Protein 6VC2 (pdb70)

Radius of gyration: 18.22 Å; Cα contacts (8 Å, |Δi|>4): 240; chains: 2; bounding box: 44×49×37 Å

Organism: Homo sapiens (NCBI:txid9606)

InterPro domains:
  IPR000536 Nuclear hormone receptor, ligand-binding domain [PF00104] (332-522)
  IPR000536 Nuclear hormone receptor, ligand-binding domain [PS51843] (300-539)
  IPR000536 Nuclear hormone receptor, ligand-binding domain [SM00430] (347-510)
  IPR001628 Zinc finger, nuclear hormone receptor-type [PF00105] (85-152)
  IPR001628 Zinc finger, nuclear hormone receptor-type [PR00047] (86-102)
  IPR001628 Zinc finger, nuclear hormone receptor-type [PR00047] (102-117)
  IPR001628 Zinc finger, nuclear hormone receptor-type [PR00047] (135-143)
  IPR001628 Zinc finger, nuclear hormone receptor-type [PR00047] (143-151)
  IPR001628 Zinc finger, nuclear hormone receptor-type [PS00031] (86-112)
  IPR001628 Zinc finger, nuclear hormone receptor-type [PS51030] (83-158)
  IPR001628 Zinc finger, nuclear hormone receptor-type [SM00399] (83-154)
  IPR001723 Nuclear hormone receptor [PR00398] (147-157)
  IPR001723 Nuclear hormone receptor [PR00398] (348-369)
  IPR001723 Nuclear hormone receptor [PR00398] (369-385)
  IPR001723 Nuclear hormone receptor [PR00398] (441-456)
  IPR001723 Nuclear hormone receptor [PR00398] (498-515)
  IPR013088 Zinc finger, NHR/GATA-type [G3DSA:3.30.50.10] (76-187)
  IPR016355 Nuclear hormone receptor family 5-like [PIRSF002530] (39-540)
  IPR016355 Nuclear hormone receptor family 5-like [PTHR24086] (61-540)
  IPR035500 Nuclear hormone receptor-like domain superfamily [G3DSA:1.10.565.10] (288-541)

Secondary structure (DSSP, 8-state):
---HHHHHHHHT---HHHHHHHHHHHHHHHHHHS-TT-PPPHHHHHHHHHHHHHHHHHHHHHTSTTGGGS-HHHHHHHHHHHHHHHHHHHHHHHHHHH--TTEEE-TTS-EEEHHHHHHHHHHHHHHHHHHHHHHHHHHHHTT--HHHHHHHHHHHHS-TT--S-TTHHHHHHHHHHHHHHHHHHHHHH-TT-TTHHHHHHHHHHHHHHHHHHHHHHHHHHHHTT---HHHHHHH-/-HHHHHHHH---

Structure (mmCIF, N/CA/C/O backbone):
data_6VC2
#
_entry.id   6VC2
#
_cell.length_a   46.608
_cell.length_b   46.608
_cell.length_c   220.890
_cell.angle_alpha   90.000
_cell.angle_beta   90.000
_cell.angle_gamma   90.000
#
_symmetry.space_group_name_H-M   'P 43 21 2'
#
loop_
_entity.id
_entity.type
_entity.pdbx_description
1 polymer 'Nuclear receptor subfamily 5 group A member 2'
2 polymer 'Nuclear receptor coactivator 2'
3 non-polymer (1S,3aS,6aS)-5-hexyl-4-phenyl-3a-(1-phenylethenyl)-1,2,3,3a,6,6a-hexahydropentalen-1-ol
4 water water
#
loop_
_atom_site.group_PDB
_atom_site.id
_atom_site.type_symbol
_atom_site.label_atom_id
_atom_site.label_alt_id
_atom_site.label_comp_id
_atom_site.label_asym_id
_atom_site.label_entity_id
_atom_site.label_seq_id
_atom_site.pdbx_PDB_ins_code
_atom_site.Cartn_x
_atom_site.Cartn_y
_atom_site.Cartn_z
_atom_site.occupancy
_atom_site.B_iso_or_equiv
_atom_site.auth_seq_id
_atom_site.auth_comp_id
_atom_site.auth_asym_id
_atom_site.auth_atom_id
_atom_site.pdbx_PDB_model_num
ATOM 1 N N . SER A 1 4 ? -11.571 -28.964 11.425 1.00 76.15 300 SER A N 1
ATOM 2 C CA . SER A 1 4 ? -10.599 -29.667 12.254 1.00 74.67 300 SER A CA 1
ATOM 3 C C . SER A 1 4 ? -9.197 -29.104 12.042 1.00 67.92 300 SER A C 1
ATOM 4 O O . SER A 1 4 ? -8.955 -28.354 11.095 1.00 70.53 300 SER A O 1
ATOM 7 N N . ILE A 1 5 ? -8.277 -29.469 12.926 1.00 58.76 301 ILE A N 1
ATOM 8 C CA . ILE A 1 5 ? -6.899 -28.997 12.882 1.00 47.61 301 ILE A CA 1
ATOM 9 C C . ILE A 1 5 ? -5.985 -30.214 12.802 1.00 39.74 301 ILE A C 1
ATOM 10 O O . ILE A 1 5 ? -6.077 -31.111 13.644 1.00 38.75 301 ILE A O 1
ATOM 15 N N . PRO A 1 6 ? -5.104 -30.298 11.803 1.00 34.15 302 PRO A N 1
ATOM 16 C CA . PRO A 1 6 ? -4.114 -31.381 11.780 1.00 32.47 302 PRO A CA 1
ATOM 17 C C . PRO A 1 6 ? -3.326 -31.429 13.082 1.00 31.68 302 PRO A C 1
ATOM 18 O O . PRO A 1 6 ? -2.987 -30.393 13.661 1.00 30.63 302 PRO A O 1
ATOM 22 N N A HIS A 1 7 ? -3.038 -32.651 13.542 0.49 31.80 303 HIS A N 1
ATOM 23 N N B HIS A 1 7 ? -3.047 -32.651 13.545 0.51 31.79 303 HIS A N 1
ATOM 24 C CA A HIS A 1 7 ? -2.345 -32.820 14.816 0.49 31.85 303 HIS A CA 1
ATOM 25 C CA B HIS A 1 7 ? -2.340 -32.823 14.811 0.51 33.50 303 HIS A CA 1
ATOM 26 C C A HIS A 1 7 ? -0.979 -32.146 14.811 0.49 30.78 303 HIS A C 1
ATOM 27 C C B HIS A 1 7 ? -0.999 -32.101 14.802 0.51 30.75 303 HIS A C 1
ATOM 28 O O A HIS A 1 7 ? -0.511 -31.690 15.860 0.49 30.61 303 HIS A O 1
ATOM 29 O O B HIS A 1 7 ? -0.569 -31.566 15.830 0.51 30.39 303 HIS A O 1
ATOM 42 N N . LEU A 1 8 ? -0.329 -32.067 13.648 1.00 26.91 304 LEU A N 1
ATOM 43 C CA . LEU A 1 8 ? 0.970 -31.405 13.574 1.00 28.67 304 LEU A CA 1
ATOM 44 C C . LEU A 1 8 ? 0.851 -29.919 13.891 1.00 26.09 304 LEU A C 1
ATOM 45 O O . LEU A 1 8 ? 1.707 -29.355 14.584 1.00 26.02 304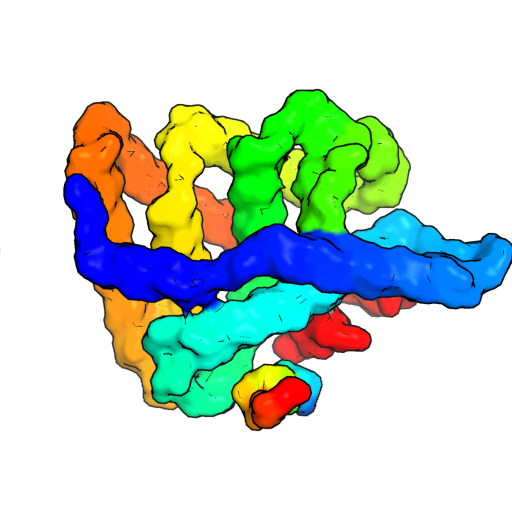 LEU A O 1
ATOM 50 N N . ILE A 1 9 ? -0.204 -29.270 13.396 1.00 25.11 305 ILE A N 1
ATOM 51 C CA . ILE A 1 9 ? -0.395 -27.849 13.674 1.00 25.01 305 ILE A CA 1
ATOM 52 C C . ILE A 1 9 ? -0.675 -27.627 15.157 1.00 26.22 305 ILE A C 1
ATOM 53 O O . ILE A 1 9 ? -0.216 -26.643 15.748 1.00 25.75 305 ILE A O 1
ATOM 58 N N . LEU A 1 10 ? -1.415 -28.545 15.787 1.00 27.48 306 LEU A N 1
ATOM 59 C CA . LEU A 1 10 ? -1.634 -28.451 17.229 1.00 28.19 306 LEU A CA 1
ATOM 60 C C . LEU A 1 10 ? -0.315 -28.509 17.989 1.00 28.91 306 LEU A C 1
ATOM 61 O O . LEU A 1 10 ? -0.128 -27.792 18.980 1.00 29.76 306 LEU A O 1
ATOM 66 N N . GLU A 1 11 ? 0.612 -29.359 17.539 1.00 28.16 307 GLU A N 1
ATOM 67 C CA . GLU A 1 11 ? 1.925 -29.421 18.1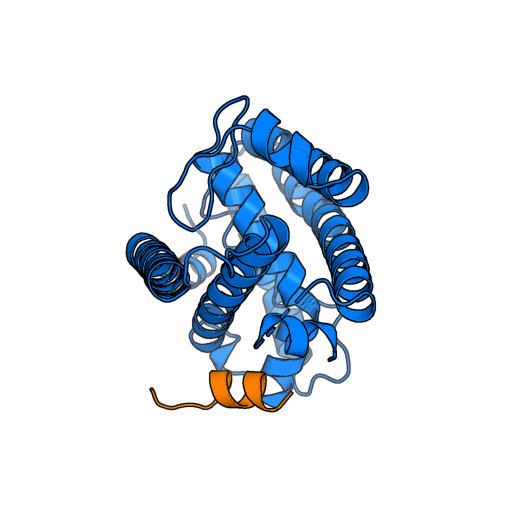74 1.00 31.09 307 GLU A CA 1
ATOM 68 C C . GLU A 1 11 ? 2.689 -28.118 17.984 1.00 28.97 307 GLU A C 1
ATOM 69 O O . GLU A 1 11 ? 3.375 -27.654 18.902 1.00 31.10 307 GLU A O 1
ATOM 75 N N . LEU A 1 12 ? 2.588 -27.514 16.797 1.00 25.85 308 LEU A N 1
ATOM 76 C CA . LEU A 1 12 ? 3.212 -26.213 16.578 1.00 25.33 308 LEU A CA 1
ATOM 77 C C . LEU A 1 12 ? 2.606 -25.149 17.489 1.00 26.69 308 LEU A C 1
ATOM 78 O O . LEU A 1 12 ? 3.325 -24.296 18.022 1.00 27.17 308 LEU A O 1
ATOM 83 N N . LEU A 1 13 ? 1.283 -25.189 17.683 1.00 27.41 309 LEU A N 1
ATOM 84 C CA . LEU A 1 13 ? 0.615 -24.178 18.502 1.00 28.73 309 LEU A CA 1
ATOM 85 C C . LEU A 1 13 ? 1.046 -24.252 19.961 1.00 30.50 309 LEU A C 1
ATOM 86 O O . LEU A 1 13 ? 1.092 -23.222 20.647 1.00 31.47 309 LEU A O 1
ATOM 91 N N . LYS A 1 14 ? 1.341 -25.456 20.458 1.00 32.86 310 LYS A N 1
ATOM 92 C CA . LYS A 1 14 ? 1.894 -25.595 21.804 1.00 39.92 310 LYS A CA 1
ATOM 93 C C . LYS A 1 14 ? 3.156 -24.775 22.001 1.00 38.28 310 LYS A C 1
ATOM 94 O O . LYS A 1 14 ? 3.368 -24.209 23.080 1.00 42.59 310 LYS A O 1
ATOM 100 N N . CYS A 1 15 ? 4.031 -24.756 21.003 1.00 32.77 311 CYS A N 1
ATOM 101 C CA . CYS A 1 15 ? 5.340 -24.141 21.139 1.00 32.77 311 CYS A CA 1
ATOM 102 C C . CYS A 1 15 ? 5.285 -22.622 21.125 1.00 30.92 311 CYS A C 1
ATOM 103 O O . CYS A 1 15 ? 6.327 -21.984 21.297 1.00 31.01 311 CYS A O 1
ATOM 106 N N . GLU A 1 16 ? 4.104 -22.040 20.944 1.00 31.06 312 GLU A N 1
ATOM 107 C CA . GLU A 1 16 ? 3.987 -20.594 20.860 1.00 31.20 312 GLU A CA 1
ATOM 108 C C . GLU A 1 16 ? 4.302 -19.955 22.210 1.00 33.15 312 GLU A C 1
ATOM 109 O O . GLU A 1 16 ? 3.898 -20.474 23.256 1.00 34.66 312 GLU A O 1
ATOM 115 N N . PRO A 1 17 ? 5.018 -18.835 22.222 1.00 33.69 313 PRO A N 1
ATOM 116 C CA . PRO A 1 17 ? 5.352 -18.186 23.491 1.00 37.88 313 PRO A CA 1
ATOM 117 C C . PRO A 1 17 ? 4.134 -17.544 24.133 1.00 40.46 313 PRO A C 1
ATOM 118 O O . PRO A 1 17 ? 3.096 -17.332 23.504 1.00 40.03 313 PRO A O 1
ATOM 122 N N . ASP A 1 18 ? 4.282 -17.246 25.421 1.00 44.12 314 ASP A N 1
ATOM 123 C CA . ASP A 1 18 ? 3.298 -16.475 26.177 1.00 50.30 314 ASP A CA 1
ATOM 124 C C . ASP A 1 18 ? 3.463 -15.020 25.757 1.00 50.15 314 ASP A C 1
ATOM 125 O O . ASP A 1 18 ? 4.324 -14.306 26.274 1.00 49.73 314 ASP A O 1
ATOM 130 N N . GLU A 1 19 ? 2.635 -14.576 24.811 1.00 34.10 315 GLU A N 1
ATOM 131 C CA . GLU A 1 19 ? 2.861 -13.271 24.194 1.00 41.34 315 GLU A CA 1
ATOM 132 C C . GLU A 1 19 ? 2.722 -12.099 25.162 1.00 38.01 315 GLU A C 1
ATOM 133 O O . GLU A 1 19 ? 3.534 -11.163 25.061 1.00 37.41 315 GLU A O 1
ATOM 139 N N . PRO A 1 20 ? 1.753 -12.061 26.089 1.00 35.97 316 PRO A N 1
ATOM 140 C CA . PRO A 1 20 ? 1.760 -10.962 27.070 1.00 32.41 316 PRO A CA 1
ATOM 141 C C . PRO A 1 20 ? 3.056 -10.861 27.859 1.00 33.10 316 PRO A C 1
ATOM 142 O O . PRO A 1 20 ? 3.566 -9.750 28.050 1.00 32.99 316 PRO A O 1
ATOM 146 N N . GLN A 1 21 ? 3.620 -11.986 28.308 1.00 30.44 317 GLN A N 1
ATOM 147 C CA . GLN A 1 21 ? 4.848 -11.905 29.093 1.00 35.06 317 GLN A CA 1
ATOM 148 C C . GLN A 1 21 ? 6.042 -11.531 28.223 1.00 31.82 317 GLN A C 1
ATOM 149 O O . GLN A 1 21 ? 6.937 -10.805 28.670 1.00 31.89 317 GLN A O 1
ATOM 155 N N . VAL A 1 22 ? 6.075 -12.018 26.980 1.00 31.39 318 VAL A N 1
ATOM 156 C CA . VAL A 1 22 ? 7.137 -11.625 26.056 1.00 31.01 318 VAL A CA 1
ATOM 157 C C . VAL A 1 22 ? 7.117 -10.116 25.844 1.00 30.15 318 VAL A C 1
ATOM 158 O O . VAL A 1 22 ? 8.143 -9.436 25.962 1.00 30.98 318 VAL A O 1
ATOM 162 N N . GLN A 1 23 ? 5.938 -9.571 25.544 1.00 28.29 319 GLN A N 1
ATOM 163 C CA . GLN A 1 23 ? 5.819 -8.138 25.300 1.00 26.39 319 GLN A CA 1
ATOM 164 C C . GLN A 1 23 ? 6.065 -7.333 26.571 1.00 24.33 319 GLN A C 1
ATOM 165 O O . GLN A 1 23 ? 6.688 -6.266 26.523 1.00 27.74 319 GLN A O 1
ATOM 171 N N . ALA A 1 24 ? 5.588 -7.826 27.718 1.00 22.97 320 ALA A N 1
ATOM 172 C CA . ALA A 1 24 ? 5.817 -7.124 28.978 1.00 26.20 320 ALA A CA 1
ATOM 173 C C . ALA A 1 24 ? 7.300 -7.055 29.318 1.00 25.88 320 ALA A C 1
ATOM 174 O O . ALA A 1 24 ? 7.784 -6.033 29.822 1.00 28.07 320 ALA A O 1
ATOM 176 N N . LYS A 1 25 ? 8.035 -8.140 29.066 1.00 26.71 321 LYS A N 1
ATOM 177 C CA . LYS A 1 25 ? 9.459 -8.163 29.384 1.00 29.73 321 LYS A CA 1
ATOM 178 C C . LYS A 1 25 ? 10.234 -7.182 28.514 1.00 28.85 321 LYS A C 1
ATOM 179 O O . LYS A 1 25 ? 11.144 -6.496 28.996 1.00 31.09 321 LYS A O 1
ATOM 185 N N . ILE A 1 26 ? 9.883 -7.096 27.230 1.00 25.88 322 ILE A N 1
ATOM 186 C CA . ILE A 1 26 ? 10.569 -6.164 26.341 1.00 26.19 322 ILE A CA 1
ATOM 187 C C . ILE A 1 26 ? 10.227 -4.728 26.716 1.00 27.43 322 ILE A C 1
ATOM 188 O O . ILE A 1 26 ? 11.111 -3.865 26.792 1.00 28.87 322 ILE A O 1
ATOM 193 N N . MET A 1 27 ? 8.944 -4.452 26.964 1.00 27.34 323 MET A N 1
ATOM 194 C CA . MET A 1 27 ? 8.533 -3.127 27.417 1.00 28.27 323 MET A CA 1
ATOM 195 C C . MET A 1 27 ? 9.326 -2.696 28.645 1.00 30.26 323 MET A C 1
ATOM 196 O O . MET A 1 27 ? 9.829 -1.569 28.712 1.00 32.59 323 MET A O 1
ATOM 201 N N . ALA A 1 28 ? 9.461 -3.598 29.622 1.00 29.29 324 ALA A N 1
ATOM 202 C CA . ALA A 1 28 ? 10.162 -3.261 30.858 1.00 32.29 324 ALA A CA 1
ATOM 203 C C . ALA A 1 28 ? 11.647 -3.023 30.611 1.00 33.83 324 ALA A C 1
ATOM 204 O O . ALA A 1 28 ? 12.246 -2.127 31.219 1.00 34.11 324 ALA A O 1
ATOM 206 N N . TYR A 1 29 ? 12.260 -3.818 29.730 1.00 31.56 325 TYR A N 1
ATOM 207 C CA . TYR A 1 29 ? 13.673 -3.627 29.418 1.00 34.71 325 TYR A CA 1
ATOM 208 C C . TYR A 1 29 ? 13.927 -2.237 28.849 1.00 33.61 325 TYR A C 1
ATOM 209 O O . TYR A 1 2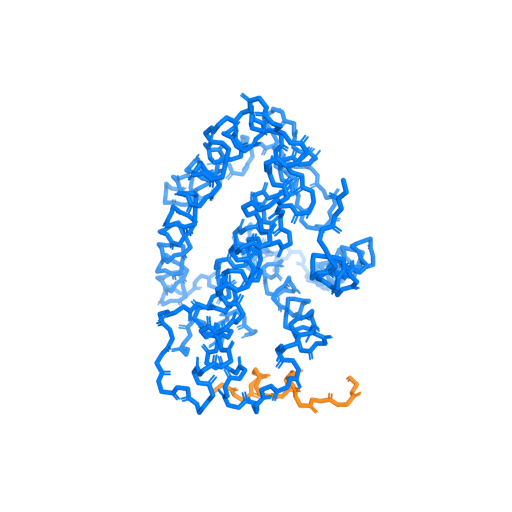9 ? 14.831 -1.524 29.298 1.00 35.46 325 TYR A O 1
ATOM 218 N N . LEU A 1 30 ? 13.140 -1.839 27.846 1.00 32.97 326 LEU A N 1
ATOM 219 C CA . LEU A 1 30 ? 13.352 -0.541 27.215 1.00 34.96 326 LEU A CA 1
ATOM 220 C C . LEU A 1 30 ? 13.122 0.604 28.193 1.00 37.79 326 LEU A C 1
ATOM 221 O O . LEU A 1 30 ? 13.763 1.656 28.077 1.00 38.98 326 LEU A O 1
ATOM 226 N N . GLN A 1 31 ? 12.231 0.414 29.168 1.00 38.55 327 GLN A N 1
ATOM 227 C CA . GLN A 1 31 ? 11.950 1.478 30.127 1.00 42.40 327 GLN A CA 1
ATOM 228 C C . GLN A 1 31 ? 13.138 1.728 31.050 1.00 44.82 327 GLN A C 1
ATOM 229 O O . GLN A 1 31 ? 13.497 2.883 31.304 1.00 44.50 327 GLN A O 1
ATOM 235 N N . GLN A 1 32 ? 13.763 0.662 31.559 1.00 47.09 328 GLN A N 1
ATOM 236 C CA . GLN A 1 32 ? 14.911 0.842 32.441 1.00 52.53 328 GLN A CA 1
ATOM 237 C C . GLN A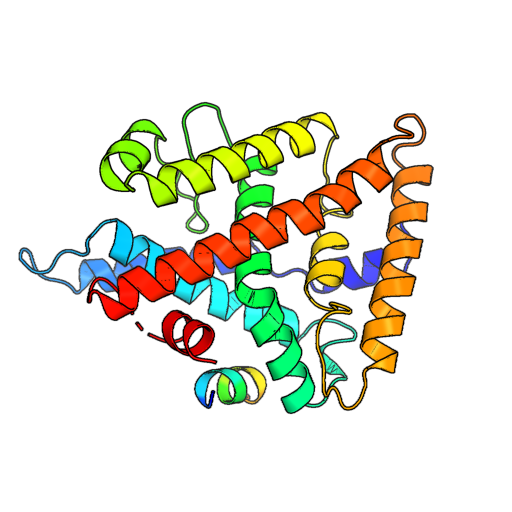 1 32 ? 16.111 1.414 31.695 1.00 50.93 328 GLN A C 1
ATOM 238 O O . GLN A 1 32 ? 16.900 2.166 32.280 1.00 49.72 328 GLN A O 1
ATOM 244 N N . GLU A 1 33 ? 16.262 1.082 30.411 1.00 48.97 329 GLU A N 1
ATOM 245 C CA . GLU A 1 33 ? 17.364 1.641 29.633 1.00 53.30 329 GLU A CA 1
ATOM 246 C C . GLU A 1 33 ? 17.210 3.147 29.460 1.00 53.96 329 GLU A C 1
ATOM 247 O O . GLU A 1 33 ? 18.184 3.896 29.597 1.00 55.54 329 GLU A O 1
ATOM 253 N N . GLN A 1 34 ? 15.996 3.610 29.160 1.00 53.89 330 GLN A N 1
ATOM 254 C CA . GLN A 1 34 ? 15.761 5.046 29.053 1.00 59.14 330 GLN A CA 1
ATOM 255 C C . GLN A 1 34 ? 15.848 5.717 30.419 1.00 58.69 330 GLN A C 1
ATOM 256 O O . GLN A 1 34 ? 16.459 6.783 30.559 1.00 59.69 330 GLN A O 1
ATOM 262 N N . ALA A 1 35 ? 15.249 5.099 31.442 1.00 56.99 331 ALA A N 1
ATOM 263 C CA . ALA A 1 35 ? 15.312 5.648 32.795 1.00 57.11 331 ALA A CA 1
ATOM 264 C C . ALA A 1 35 ? 16.748 5.802 33.280 1.00 59.75 331 ALA A C 1
ATOM 265 O O . ALA A 1 35 ? 17.027 6.654 34.135 1.00 61.59 331 ALA A O 1
ATOM 267 N N . ASN A 1 36 ? 17.667 4.989 32.750 1.00 58.78 332 ASN A N 1
ATOM 268 C CA . ASN A 1 36 ? 19.074 5.108 33.124 1.00 60.89 332 ASN A CA 1
ATOM 269 C C . ASN A 1 36 ? 19.702 6.356 32.513 1.00 64.32 332 ASN A C 1
ATOM 270 O O . ASN A 1 36 ? 20.430 7.095 33.186 1.00 67.40 332 ASN A O 1
ATOM 275 N N . ARG A 1 37 ? 19.429 6.606 31.234 1.00 63.24 333 ARG A N 1
ATOM 276 C CA . ARG A 1 37 ? 20.147 7.632 30.488 1.00 66.51 333 ARG A CA 1
ATOM 277 C C . ARG A 1 37 ? 19.796 9.030 30.984 1.00 70.52 333 ARG A C 1
ATOM 278 O O . ARG A 1 37 ? 18.660 9.300 31.384 1.00 68.69 333 ARG A O 1
ATOM 286 N N . SER A 1 38 ? 20.785 9.920 30.949 1.00 76.19 334 SER A N 1
ATOM 287 C CA . SER A 1 38 ? 20.607 11.284 31.413 1.00 81.57 334 SER A CA 1
ATOM 288 C C . SER A 1 38 ? 20.110 12.172 30.276 1.00 84.25 334 SER A C 1
ATOM 289 O O . SER A 1 38 ? 20.058 11.766 29.113 1.00 82.86 334 SER A O 1
ATOM 292 N N . LYS A 1 39 ? 19.756 13.408 30.636 1.00 88.86 335 LYS A N 1
ATOM 293 C CA . LYS A 1 39 ? 19.165 14.363 29.700 1.00 90.45 335 LYS A CA 1
ATOM 294 C C . LYS A 1 39 ? 19.827 14.353 28.325 1.00 89.00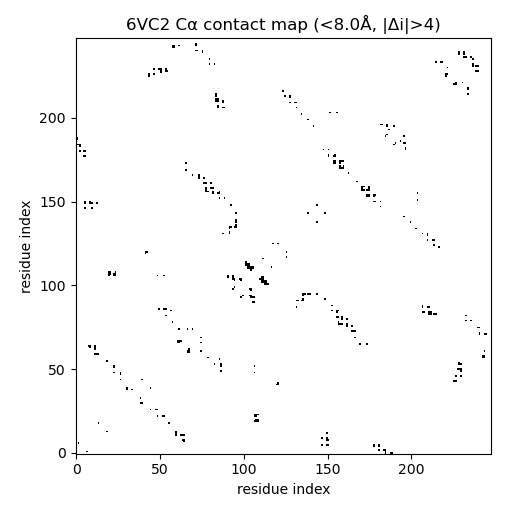 335 LYS A C 1
ATOM 295 O O . LYS A 1 39 ? 19.143 14.341 27.294 1.00 87.53 335 LYS A O 1
ATOM 301 N N . HIS A 1 40 ? 21.159 14.342 28.297 1.00 90.20 336 HIS A N 1
ATOM 302 C CA . HIS A 1 40 ? 21.919 14.598 27.078 1.00 91.46 336 HIS A CA 1
ATOM 303 C C . HIS A 1 40 ? 22.357 13.336 26.341 1.00 92.75 336 HIS A C 1
ATOM 304 O O . HIS A 1 40 ? 23.129 13.435 25.382 1.00 93.65 336 HIS A O 1
ATOM 311 N N . GLU A 1 41 ? 21.902 12.163 26.763 1.00 93.76 337 GLU A N 1
ATOM 312 C CA . GLU A 1 41 ? 22.240 10.900 26.113 1.00 96.90 337 GLU A CA 1
ATOM 313 C C . GLU A 1 41 ? 20.984 10.098 25.791 1.00 98.02 337 GLU A C 1
ATOM 314 O O . GLU A 1 41 ? 20.918 8.892 26.018 1.00 96.22 337 GLU A O 1
ATOM 320 N N . LYS A 1 42 ? 19.969 10.782 25.272 1.00 101.11 338 LYS A N 1
ATOM 321 C CA . LYS A 1 42 ? 18.779 10.132 24.746 1.00 100.28 338 LYS A CA 1
ATOM 322 C C . LYS A 1 42 ? 19.138 9.217 23.575 1.00 93.88 338 LYS A C 1
ATOM 323 O O . LYS A 1 42 ? 20.141 9.408 22.884 1.00 95.27 338 LYS A O 1
ATOM 329 N N . LEU A 1 43 ? 18.299 8.207 23.360 1.00 85.03 339 LEU A N 1
ATOM 330 C CA . LEU A 1 43 ? 18.437 7.317 22.218 1.00 75.26 339 LEU A CA 1
ATOM 331 C C . LEU A 1 43 ? 17.776 7.929 20.991 1.00 66.70 339 LEU A C 1
ATOM 332 O O . LEU A 1 43 ? 16.709 8.542 21.086 1.00 64.84 339 LEU A O 1
ATOM 337 N N . SER A 1 44 ? 18.419 7.768 19.838 1.00 62.62 340 SER A N 1
ATOM 338 C CA . SER A 1 44 ? 17.763 8.099 18.583 1.00 60.62 340 SER A CA 1
ATOM 339 C C . SER A 1 44 ? 16.614 7.129 18.335 1.00 57.13 340 SER A C 1
ATOM 340 O O . SER A 1 44 ? 16.608 6.002 18.837 1.00 54.61 340 SER A O 1
ATOM 343 N N . THR A 1 45 ? 15.624 7.585 17.564 1.00 51.31 341 THR A N 1
ATOM 344 C CA . THR A 1 45 ? 14.479 6.733 17.259 1.00 50.07 341 THR A CA 1
ATOM 345 C C . THR A 1 45 ? 14.925 5.431 16.609 1.00 45.00 341 THR A C 1
ATOM 346 O O . THR A 1 45 ? 14.431 4.352 16.957 1.00 41.01 341 THR A O 1
ATOM 350 N N . PHE A 1 46 ? 15.876 5.511 15.675 1.00 43.66 342 PHE A N 1
ATOM 351 C CA . PHE A 1 46 ? 16.430 4.310 15.066 1.00 40.32 342 PHE A CA 1
ATOM 352 C C . PHE A 1 46 ? 17.136 3.448 16.106 1.00 37.06 342 PHE A C 1
ATOM 353 O O . PHE A 1 46 ? 17.031 2.217 16.079 1.00 35.80 342 PHE A O 1
ATOM 361 N N . GLY A 1 47 ? 17.852 4.081 17.038 1.00 37.40 343 GLY A N 1
ATOM 362 C CA . GLY A 1 47 ? 18.559 3.324 18.058 1.00 34.99 343 GLY A CA 1
ATOM 363 C C . GLY A 1 47 ? 17.632 2.525 18.956 1.00 36.55 343 GLY A C 1
ATOM 364 O O . GLY A 1 47 ? 17.915 1.371 19.283 1.00 33.89 343 GLY A O 1
ATOM 365 N N . LEU A 1 48 ? 16.513 3.128 19.368 1.00 41.86 344 LEU A N 1
ATOM 366 C CA . LEU A 1 48 ? 15.578 2.406 20.227 1.00 45.71 344 LEU A CA 1
ATOM 367 C C . LEU A 1 48 ? 14.861 1.292 19.472 1.00 39.87 344 LEU A C 1
ATOM 368 O O . LEU A 1 48 ? 14.518 0.266 20.068 1.00 36.07 344 LEU A O 1
ATOM 373 N N . MET A 1 49 ? 14.625 1.467 18.169 1.00 38.12 345 MET A N 1
ATOM 374 C CA . MET A 1 49 ? 14.051 0.380 17.381 1.00 34.79 345 MET A CA 1
ATOM 375 C C . MET A 1 49 ? 15.028 -0.787 17.258 1.00 28.85 345 MET A C 1
ATOM 376 O O . MET A 1 49 ? 14.609 -1.951 17.252 1.00 26.84 345 MET A O 1
ATOM 381 N N . CYS A 1 50 ? 16.333 -0.497 17.156 1.00 28.65 346 CYS A N 1
ATOM 382 C CA . CYS A 1 50 ? 17.332 -1.566 17.154 1.00 28.11 346 CYS A CA 1
ATOM 383 C C . CYS A 1 50 ? 17.336 -2.328 18.470 1.00 27.03 346 CYS A C 1
ATOM 384 O O . CYS A 1 50 ? 17.436 -3.559 18.479 1.00 26.28 346 CYS A O 1
ATOM 387 N N . LYS A 1 51 ? 17.266 -1.612 19.591 1.00 27.97 347 LYS A N 1
ATOM 388 C CA . LYS A 1 51 ? 17.212 -2.285 20.885 1.00 27.43 347 LYS A CA 1
ATOM 389 C C . LYS A 1 51 ? 15.929 -3.089 21.022 1.00 26.04 347 LYS A C 1
ATOM 390 O O . LYS A 1 51 ? 15.930 -4.191 21.585 1.00 25.64 347 LYS A O 1
ATOM 396 N N . MET A 1 52 ? 14.823 -2.557 20.501 1.00 26.94 348 MET A N 1
ATOM 397 C CA . MET A 1 52 ? 13.566 -3.296 20.500 1.00 26.74 348 MET A CA 1
ATOM 398 C C . MET A 1 52 ? 13.682 -4.567 19.667 1.00 25.13 348 MET A C 1
ATOM 399 O O . MET A 1 52 ? 13.237 -5.642 20.085 1.00 23.78 348 MET A O 1
ATOM 404 N N . ALA A 1 53 ? 14.285 -4.461 18.480 1.00 24.46 349 ALA A N 1
ATOM 405 C CA . ALA A 1 53 ? 14.508 -5.644 17.654 1.00 23.14 349 ALA A CA 1
ATOM 406 C C . ALA A 1 53 ? 15.473 -6.610 18.330 1.00 23.77 349 ALA A C 1
ATOM 407 O O . ALA A 1 53 ? 15.288 -7.831 18.267 1.00 23.72 349 ALA A O 1
ATOM 409 N N . ASP A 1 54 ? 16.510 -6.077 18.983 1.00 23.01 350 ASP A N 1
ATOM 410 C CA . ASP A 1 54 ? 17.463 -6.913 19.707 1.00 23.58 350 ASP A CA 1
ATOM 411 C C . ASP A 1 54 ? 16.760 -7.762 20.763 1.00 23.77 350 ASP A C 1
ATOM 412 O O . ASP A 1 54 ? 16.977 -8.977 20.845 1.00 21.69 350 ASP A O 1
ATOM 417 N N . GLN A 1 55 ? 15.901 -7.138 21.575 1.00 22.95 351 GLN A N 1
ATOM 418 C CA . GLN A 1 55 ? 15.201 -7.885 22.615 1.00 24.42 351 GLN A CA 1
ATOM 419 C C . GLN A 1 55 ? 14.188 -8.861 22.032 1.00 23.34 351 GLN A C 1
ATOM 420 O O . GLN A 1 55 ? 13.979 -9.942 22.596 1.00 23.02 351 GLN A O 1
ATOM 426 N N . THR A 1 56 ? 13.546 -8.507 20.913 1.00 22.23 352 THR A N 1
ATOM 427 C CA . THR A 1 56 ? 12.660 -9.460 20.255 1.00 22.66 352 THR A CA 1
ATOM 428 C C . THR A 1 56 ? 13.437 -10.686 19.793 1.00 22.48 352 THR A C 1
ATOM 429 O O . THR A 1 56 ? 12.941 -11.815 19.884 1.00 22.87 352 THR A O 1
ATOM 433 N N . LEU A 1 57 ? 14.672 -10.484 19.321 1.00 22.23 353 LEU A N 1
ATOM 434 C CA . LEU A 1 57 ? 15.494 -11.604 18.874 1.00 22.88 353 LEU A CA 1
ATOM 435 C C . LEU A 1 57 ? 15.794 -12.568 20.014 1.00 21.53 353 LEU A C 1
ATOM 436 O O . LEU A 1 57 ? 15.827 -13.787 19.810 1.00 22.62 353 LEU A O 1
ATOM 441 N N . PHE A 1 58 ? 16.038 -12.043 21.219 1.00 22.21 354 PHE A N 1
ATOM 442 C CA . PHE A 1 58 ? 16.244 -12.924 22.364 1.00 23.14 354 PHE A CA 1
ATOM 443 C C . PHE A 1 58 ? 15.043 -13.837 22.568 1.00 23.39 354 PHE A C 1
ATOM 444 O O . PHE A 1 58 ? 15.198 -15.036 22.832 1.00 24.22 354 PHE A O 1
ATOM 452 N N . SER A 1 59 ? 13.834 -13.286 22.446 1.00 23.22 355 SER A N 1
ATOM 453 C CA . SER A 1 59 ? 12.639 -14.097 22.648 1.00 23.65 355 SER A CA 1
ATOM 454 C C . SER A 1 59 ? 12.437 -15.078 21.503 1.00 21.34 355 SER A C 1
ATOM 455 O O . SER A 1 59 ? 11.920 -16.181 21.721 1.00 21.87 355 SER A O 1
ATOM 458 N N . ILE A 1 60 ? 12.852 -14.704 20.289 1.00 21.10 356 ILE A N 1
ATOM 459 C CA . ILE A 1 60 ? 12.752 -15.609 19.149 1.00 21.69 356 ILE A CA 1
ATOM 460 C C . ILE A 1 60 ? 13.682 -16.804 19.331 1.00 24.21 356 ILE A C 1
ATOM 461 O O . ILE A 1 60 ? 13.310 -17.947 19.036 1.00 22.10 356 ILE A O 1
ATOM 466 N N . VAL A 1 61 ? 14.902 -16.564 19.819 1.00 21.89 357 VAL A N 1
ATOM 467 C CA . VAL A 1 61 ? 15.836 -17.665 20.045 1.00 21.43 357 VAL A CA 1
ATOM 468 C C . VAL A 1 61 ? 15.297 -18.613 21.109 1.00 23.41 357 VAL A C 1
ATOM 469 O O . VAL A 1 61 ? 15.383 -19.839 20.969 1.00 25.11 357 VAL A O 1
ATOM 473 N N . GLU A 1 62 ? 14.725 -18.068 22.188 1.00 22.13 358 GLU A N 1
ATOM 474 C CA . GLU A 1 62 ? 14.179 -18.940 23.224 1.00 26.07 358 GLU A CA 1
ATOM 475 C C . GLU A 1 62 ? 12.976 -19.722 22.708 1.00 25.87 358 GLU A C 1
ATOM 476 O O . GLU A 1 62 ? 12.783 -20.886 23.078 1.00 27.34 358 GLU A O 1
ATOM 482 N N . TRP A 1 63 ? 12.162 -19.105 21.849 1.00 23.07 359 TRP A N 1
ATOM 483 C CA . TRP A 1 63 ? 11.045 -19.827 21.247 1.00 22.45 359 TRP A CA 1
ATOM 484 C C . TRP A 1 63 ? 11.544 -21.008 20.425 1.00 23.54 359 TRP A C 1
ATOM 485 O O . TRP A 1 63 ? 11.075 -22.140 20.590 1.00 25.64 359 TRP A O 1
ATOM 496 N N . ALA A 1 64 ? 12.506 -20.759 19.534 1.00 21.65 360 ALA A N 1
ATOM 497 C CA . ALA A 1 64 ? 13.020 -21.818 18.671 1.00 21.59 360 ALA A CA 1
ATOM 498 C C . ALA A 1 64 ? 13.627 -22.949 19.491 1.00 22.67 360 ALA A C 1
ATOM 499 O O . ALA A 1 64 ? 13.337 -24.128 19.258 1.00 23.36 360 ALA A O 1
ATOM 501 N N . ARG A 1 65 ? 14.457 -22.602 20.477 1.00 24.75 361 ARG A N 1
ATOM 502 C CA . ARG A 1 65 ? 15.215 -23.611 21.210 1.00 25.91 361 ARG A CA 1
ATOM 503 C C . ARG A 1 65 ? 14.305 -24.620 21.904 1.00 26.40 361 ARG A C 1
ATOM 504 O O . ARG A 1 65 ? 14.686 -25.785 22.074 1.00 28.89 361 ARG A O 1
ATOM 512 N N . SER A 1 66 ? 13.100 -24.209 22.288 1.00 26.40 362 SER A N 1
ATOM 513 C CA . SER A 1 66 ? 12.158 -25.099 22.950 1.00 27.86 362 SER A CA 1
ATOM 514 C C . SER A 1 66 ? 11.111 -25.676 22.006 1.00 27.65 362 SER A C 1
ATOM 515 O O . SER A 1 66 ? 10.224 -26.403 22.462 1.00 32.23 362 SER A O 1
ATOM 518 N N . SER A 1 67 ? 11.193 -25.382 20.712 1.00 23.19 363 SER A N 1
ATOM 519 C CA . SER A 1 67 ? 10.163 -25.804 19.777 1.00 25.65 363 SER A CA 1
ATOM 520 C C . SER A 1 67 ? 10.384 -27.240 19.317 1.00 25.58 363 SER A C 1
ATOM 521 O O . SER A 1 67 ? 11.517 -27.722 19.224 1.00 25.91 363 SER A O 1
ATOM 524 N N . ILE A 1 68 ? 9.275 -27.919 19.019 1.00 25.75 364 ILE A N 1
ATOM 525 C CA . ILE A 1 68 ? 9.299 -29.255 18.430 1.00 27.14 364 ILE A CA 1
ATOM 526 C C . ILE A 1 68 ? 10.191 -29.247 17.193 1.00 25.88 364 ILE A C 1
ATOM 527 O O . ILE A 1 68 ? 10.285 -28.231 16.493 1.00 24.35 364 ILE A O 1
ATOM 532 N N . PHE A 1 69 ? 10.880 -30.369 16.951 1.00 26.96 365 PHE A N 1
ATOM 533 C CA . PHE A 1 69 ? 11.792 -30.571 15.824 1.00 28.12 365 PHE A CA 1
ATOM 534 C C . PHE A 1 69 ? 13.090 -29.790 15.990 1.00 26.03 365 PHE A C 1
ATOM 535 O O . PHE A 1 69 ? 14.177 -30.373 15.931 1.00 27.53 365 PHE A O 1
ATOM 543 N N . PHE A 1 70 ? 12.989 -28.473 16.189 1.00 23.76 366 PHE A N 1
ATOM 544 C CA . PHE A 1 70 ? 14.188 -27.657 16.364 1.00 25.07 366 PHE A CA 1
ATOM 545 C C . PHE A 1 70 ? 15.026 -28.151 17.537 1.00 26.21 366 PHE A C 1
ATOM 546 O O . PHE A 1 70 ? 16.258 -28.216 17.445 1.00 27.94 366 PHE A O 1
ATOM 554 N N . ARG A 1 71 ? 14.377 -28.518 18.643 1.00 26.28 367 ARG A N 1
ATOM 555 C CA . ARG A 1 71 ? 15.101 -28.957 19.831 1.00 29.67 367 ARG A CA 1
ATOM 556 C C . ARG A 1 71 ? 15.789 -30.306 19.651 1.00 33.36 367 ARG A C 1
ATOM 557 O O . ARG A 1 71 ? 16.531 -30.725 20.547 1.00 32.00 367 ARG A O 1
ATOM 565 N N . GLU A 1 72 ? 15.565 -30.996 18.535 1.00 33.89 368 GLU A N 1
ATOM 566 C CA . GLU A 1 72 ? 16.260 -32.246 18.257 1.00 41.68 368 GLU A CA 1
ATOM 567 C C . GLU A 1 72 ? 17.508 -32.054 17.406 1.00 35.88 368 GLU A C 1
ATOM 568 O O . GLU A 1 72 ? 18.278 -33.005 17.240 1.00 37.41 368 GLU A O 1
ATOM 574 N N . LEU A 1 73 ? 17.723 -30.858 16.869 1.00 31.51 369 LEU A N 1
ATOM 575 C CA . LEU A 1 73 ? 18.930 -30.558 16.116 1.00 30.86 369 LEU A CA 1
ATOM 576 C C . LEU A 1 73 ? 20.099 -30.296 17.057 1.00 30.38 369 LEU A C 1
ATOM 577 O O . LEU A 1 73 ? 19.931 -29.768 18.160 1.00 31.33 369 LEU A O 1
ATOM 582 N N . LYS A 1 74 ? 21.295 -30.671 16.608 1.00 30.37 370 LYS A N 1
ATOM 583 C CA . LYS A 1 74 ? 22.500 -30.268 17.314 1.00 33.71 370 LYS A CA 1
ATOM 584 C C . LYS A 1 74 ? 22.675 -28.756 17.206 1.00 31.88 370 LYS A C 1
ATOM 585 O O . LYS A 1 74 ? 22.172 -28.111 16.282 1.00 30.70 370 LYS A O 1
ATOM 591 N N . VAL A 1 75 ? 23.403 -28.187 18.172 1.00 31.17 371 VAL A N 1
ATOM 592 C CA . VAL A 1 75 ? 23.422 -26.733 18.316 1.00 28.93 371 VAL A CA 1
ATOM 593 C C . VAL A 1 75 ? 24.009 -26.058 17.084 1.00 28.89 371 VAL A C 1
ATOM 594 O O . VAL A 1 75 ? 23.572 -24.968 16.698 1.00 28.77 371 VAL A O 1
ATOM 598 N N . ASP A 1 76 ? 24.978 -26.695 16.425 1.00 31.38 372 ASP A N 1
ATOM 599 C CA . ASP A 1 76 ? 25.536 -26.094 15.216 1.00 34.62 372 ASP A CA 1
ATOM 600 C C . ASP A 1 76 ? 24.503 -26.033 14.094 1.00 30.61 372 ASP A C 1
ATOM 601 O O . ASP A 1 76 ? 24.472 -25.061 13.330 1.00 29.62 372 ASP A O 1
ATOM 606 N N . ASP A 1 77 ? 23.651 -27.056 13.981 1.00 30.66 373 ASP A N 1
ATOM 607 C CA . ASP A 1 77 ? 22.533 -26.988 13.041 1.00 29.91 373 ASP A CA 1
ATOM 608 C C . ASP A 1 77 ? 21.544 -25.903 13.449 1.00 27.42 373 ASP A C 1
ATOM 609 O O . ASP A 1 77 ? 21.012 -25.180 12.597 1.00 26.86 373 ASP A O 1
ATOM 614 N N . GLN A 1 78 ? 21.272 -25.791 14.752 1.00 26.37 374 GLN A N 1
ATOM 615 C CA . GLN A 1 78 ? 20.372 -24.752 15.241 1.00 24.99 374 GLN A CA 1
ATOM 616 C C . GLN A 1 78 ? 20.895 -23.365 14.900 1.00 24.62 374 GLN A C 1
ATOM 617 O O . GLN A 1 78 ? 20.125 -22.483 14.501 1.00 25.47 374 GLN A O 1
ATOM 623 N N . MET A 1 79 ? 22.203 -23.151 15.053 1.00 25.56 375 MET A N 1
ATOM 624 C CA . MET A 1 79 ? 22.772 -21.847 14.733 1.00 25.46 375 MET A CA 1
ATOM 625 C C . MET A 1 79 ? 22.634 -21.533 13.249 1.00 27.13 375 MET A C 1
ATOM 626 O O . MET A 1 79 ? 22.266 -20.413 12.880 1.00 27.69 375 MET A O 1
ATOM 631 N N . LYS A 1 80 ? 22.899 -22.513 12.382 1.00 26.93 376 LYS A N 1
ATOM 632 C CA . LYS A 1 80 ? 22.797 -22.263 10.948 1.00 27.24 376 LYS A CA 1
ATOM 633 C C . LYS A 1 80 ? 21.376 -21.886 10.549 1.00 25.98 376 LYS A C 1
ATOM 634 O O . LYS A 1 80 ? 21.174 -20.986 9.724 1.00 25.69 376 LYS A O 1
ATOM 640 N N . LEU A 1 81 ? 20.374 -22.546 11.135 1.00 24.68 377 LEU A N 1
ATOM 641 C CA . LEU A 1 81 ? 18.989 -22.232 10.792 1.00 23.25 377 LEU A CA 1
ATOM 642 C C . LEU A 1 81 ? 18.619 -20.818 11.229 1.00 23.13 377 LEU A C 1
ATOM 643 O O . LEU A 1 81 ? 18.001 -20.061 10.471 1.00 21.95 377 LEU A O 1
ATOM 648 N N . LEU A 1 82 ? 18.992 -20.443 12.456 1.00 22.19 378 LEU A N 1
ATOM 649 C CA . LEU A 1 82 ? 18.636 -19.122 12.961 1.00 21.49 378 LEU A CA 1
ATOM 650 C C . LEU A 1 82 ? 19.420 -18.016 12.263 1.00 23.31 378 LEU A C 1
ATOM 651 O O . LEU A 1 82 ? 18.891 -16.917 12.064 1.00 24.23 378 LEU A O 1
ATOM 656 N N . GLN A 1 83 ? 20.670 -18.281 11.874 1.00 24.04 379 GLN A N 1
ATOM 657 C CA . GLN A 1 83 ? 21.433 -17.266 11.154 1.00 26.03 379 GLN A CA 1
ATOM 658 C C . GLN A 1 83 ? 20.824 -16.988 9.784 1.00 26.73 379 GLN A C 1
ATOM 659 O O . GLN A 1 83 ? 20.976 -15.885 9.248 1.00 30.36 379 GLN A O 1
ATOM 665 N N . ASN A 1 84 ? 20.111 -17.958 9.219 1.00 24.85 380 ASN A N 1
ATOM 666 C CA . ASN A 1 84 ? 19.520 -17.792 7.899 1.00 26.84 380 ASN A CA 1
ATOM 667 C C . ASN A 1 84 ? 18.187 -17.056 7.931 1.00 27.64 380 ASN A C 1
ATOM 668 O O . ASN A 1 84 ? 17.842 -16.384 6.952 1.00 30.34 380 ASN A O 1
ATOM 673 N N . CYS A 1 85 ? 17.431 -17.146 9.031 1.00 23.56 381 CYS A N 1
ATOM 674 C CA . CYS A 1 85 ? 16.048 -16.682 9.027 1.00 26.07 381 CYS A CA 1
ATOM 675 C C . CYS A 1 85 ? 15.696 -15.661 10.102 1.00 24.15 381 CYS A C 1
ATOM 676 O O . CYS A 1 85 ? 14.523 -15.288 10.199 1.00 23.29 381 CYS A O 1
ATOM 679 N N . TRP A 1 86 ? 16.664 -15.185 10.891 1.00 22.07 382 TRP A N 1
ATOM 680 C CA . TRP A 1 86 ? 16.335 -14.333 12.033 1.00 22.43 382 TRP A CA 1
ATOM 681 C C . TRP A 1 86 ? 15.604 -13.063 11.605 1.00 22.51 382 TRP A C 1
ATOM 682 O O . TRP A 1 86 ? 14.642 -12.644 12.262 1.00 23.11 382 TRP A O 1
ATOM 693 N N . SER A 1 87 ? 16.038 -12.434 10.509 1.00 22.84 383 SER A N 1
ATOM 694 C CA . SER A 1 87 ? 15.370 -11.213 10.069 1.00 24.15 383 SER A CA 1
ATOM 695 C C . SER A 1 87 ? 13.983 -11.515 9.521 1.00 22.10 383 SER A C 1
ATOM 696 O O . SER A 1 87 ? 13.051 -10.723 9.709 1.00 23.16 383 SER A O 1
ATOM 699 N N . GLU A 1 88 ? 13.829 -12.654 8.839 1.00 21.82 384 GLU A N 1
ATOM 700 C CA . GLU A 1 88 ? 12.510 -13.066 8.366 1.00 22.81 384 GLU A CA 1
ATOM 701 C C . GLU A 1 88 ? 11.544 -13.261 9.524 1.00 22.22 384 GLU A C 1
ATOM 702 O O . GLU A 1 88 ? 10.373 -12.873 9.438 1.00 21.45 384 GLU A O 1
ATOM 708 N N . LEU A 1 89 ? 12.009 -13.883 10.609 1.00 21.02 385 LEU A N 1
ATOM 709 C CA . LEU A 1 89 ? 11.136 -14.094 11.758 1.00 20.31 385 LEU A CA 1
ATOM 710 C C . LEU A 1 89 ? 10.729 -12.768 12.388 1.00 19.60 385 LEU A C 1
ATOM 711 O O . LEU A 1 89 ? 9.576 -12.597 12.798 1.00 22.30 385 LEU A O 1
ATOM 716 N N . LEU A 1 90 ? 11.664 -11.817 12.474 1.00 20.51 386 LEU A N 1
ATOM 717 C CA . LEU A 1 90 ? 11.331 -10.498 13.003 1.00 21.12 386 LEU A CA 1
ATOM 718 C C . LEU A 1 90 ? 10.275 -9.811 12.147 1.00 21.39 386 LEU A C 1
ATOM 719 O O . LEU A 1 90 ? 9.342 -9.193 12.675 1.00 20.67 386 LEU A O 1
ATOM 724 N N . ILE A 1 91 ? 10.410 -9.907 10.822 1.00 21.58 387 ILE A N 1
ATOM 725 C CA . ILE A 1 91 ? 9.472 -9.250 9.914 1.00 21.54 387 ILE A CA 1
ATOM 726 C C . ILE A 1 91 ? 8.113 -9.936 9.958 1.00 22.35 387 ILE A C 1
ATOM 727 O O . ILE A 1 91 ? 7.068 -9.276 9.988 1.00 21.47 387 ILE A O 1
ATOM 732 N N . LEU A 1 92 ? 8.105 -11.271 9.947 1.00 21.72 388 LEU A N 1
ATOM 733 C CA . LEU A 1 92 ? 6.848 -12.007 10.027 1.00 21.21 388 LEU A CA 1
ATOM 734 C C . LEU A 1 92 ? 6.113 -11.701 11.326 1.00 19.64 388 LEU A C 1
ATOM 735 O O . LEU A 1 92 ? 4.886 -11.549 11.333 1.00 22.33 388 LEU A O 1
ATOM 740 N N . ASP A 1 93 ? 6.852 -11.611 12.434 1.00 20.09 389 ASP A N 1
ATOM 741 C CA . ASP A 1 93 ? 6.251 -11.236 13.711 1.00 22.07 389 ASP A CA 1
ATOM 742 C C . ASP A 1 93 ? 5.661 -9.831 13.649 1.00 22.04 389 ASP A C 1
ATOM 743 O O . ASP A 1 93 ? 4.551 -9.593 14.139 1.00 23.52 389 ASP A O 1
ATOM 748 N N . HIS A 1 94 ? 6.386 -8.892 13.036 1.00 21.28 390 HIS A N 1
ATOM 749 C CA . HIS A 1 94 ? 5.874 -7.532 12.887 1.00 21.13 390 HIS A CA 1
ATOM 750 C C . HIS A 1 94 ? 4.610 -7.515 12.038 1.00 21.55 390 HIS A C 1
ATOM 751 O O . HIS A 1 94 ? 3.627 -6.845 12.374 1.00 22.76 390 HIS A O 1
ATOM 758 N N . ILE A 1 95 ? 4.622 -8.252 10.928 1.00 19.48 391 ILE A N 1
ATOM 759 C CA . ILE A 1 95 ? 3.487 -8.245 10.009 1.00 21.70 391 ILE A CA 1
ATOM 760 C C . ILE A 1 95 ? 2.251 -8.831 10.683 1.00 21.66 391 ILE A C 1
ATOM 761 O O . ILE A 1 95 ? 1.155 -8.261 10.617 1.00 22.54 391 ILE A O 1
ATOM 766 N N . TYR A 1 96 ? 2.407 -9.979 11.348 1.00 21.27 392 TYR A N 1
ATOM 767 C CA . TYR A 1 96 ? 1.259 -10.598 12.001 1.00 23.38 392 TYR A CA 1
ATOM 768 C C . TYR A 1 96 ? 0.713 -9.705 13.109 1.00 23.77 392 TYR A C 1
ATOM 769 O O . TYR A 1 96 ? -0.503 -9.639 13.321 1.00 23.45 392 TYR A O 1
ATOM 778 N N . ARG A 1 97 ? 1.597 -8.993 13.811 1.00 22.70 393 ARG A N 1
ATOM 779 C CA . ARG A 1 97 ? 1.144 -8.063 14.839 1.00 23.79 393 ARG A CA 1
ATOM 780 C C . ARG A 1 97 ? 0.243 -6.983 14.250 1.00 21.62 393 ARG A C 1
ATOM 781 O O . ARG A 1 97 ? -0.769 -6.610 14.855 1.00 24.45 393 ARG A O 1
ATOM 789 N N . GLN A 1 98 ? 0.588 -6.470 13.063 1.00 21.64 394 GLN A N 1
ATOM 790 C CA . GLN A 1 98 ? -0.275 -5.482 12.419 1.00 22.26 394 GLN A CA 1
ATOM 791 C C . GLN A 1 98 ? -1.574 -6.107 11.929 1.00 22.68 394 GLN A C 1
ATOM 792 O O . GLN A 1 98 ? -2.619 -5.447 11.939 1.00 25.14 394 GLN A O 1
ATOM 798 N N . VAL A 1 99 ? -1.529 -7.365 11.487 1.00 22.56 395 VAL A N 1
ATOM 799 C CA . VAL A 1 99 ? -2.747 -8.033 11.032 1.00 25.75 395 VAL A CA 1
ATOM 800 C C . VAL A 1 99 ? -3.754 -8.122 12.168 1.00 28.38 395 VAL A C 1
ATOM 801 O O . VAL A 1 99 ? -4.948 -7.848 11.988 1.00 31.99 395 VAL A O 1
ATOM 805 N N . VAL A 1 100 ? -3.284 -8.476 13.363 1.00 27.36 396 VAL A N 1
ATOM 806 C CA . VAL A 1 100 ? -4.180 -8.694 14.494 1.00 28.85 396 VAL A CA 1
ATOM 807 C C . VAL A 1 100 ? -4.596 -7.372 15.125 1.00 32.59 396 VAL A C 1
ATOM 808 O O . VAL A 1 100 ? -5.779 -7.150 15.408 1.00 33.63 396 VAL A O 1
ATOM 812 N N . HIS A 1 101 ? -3.635 -6.475 15.354 1.00 33.38 397 HIS A N 1
ATOM 813 C CA . HIS A 1 101 ? -3.855 -5.293 16.177 1.00 35.63 397 HIS A CA 1
ATOM 814 C C . HIS A 1 101 ? -3.788 -3.979 15.414 1.00 36.59 397 HIS A C 1
ATOM 815 O O . HIS A 1 101 ? -4.141 -2.941 15.984 1.00 39.38 397 HIS A O 1
ATOM 822 N N . GLY A 1 102 ? -3.356 -3.990 14.157 1.00 39.08 398 GLY A N 1
ATOM 823 C CA . GLY A 1 102 ? -3.073 -2.744 13.466 1.00 38.63 398 GLY A CA 1
ATOM 824 C C . GLY A 1 102 ? -4.333 -1.956 13.152 1.00 41.46 398 GLY A C 1
ATOM 825 O O . GLY A 1 102 ? -5.378 -2.513 12.810 1.00 41.35 398 GLY A O 1
ATOM 826 N N . LYS A 1 103 ? -4.225 -0.637 13.276 1.00 45.00 399 LYS A N 1
ATOM 827 C CA . LYS A 1 103 ? -5.270 0.287 12.868 1.00 49.18 399 LYS A CA 1
ATOM 828 C C . LYS A 1 103 ? -4.695 1.269 11.858 1.00 48.92 399 LYS A C 1
ATOM 829 O O . LYS A 1 103 ? -3.483 1.501 11.819 1.00 46.87 399 LYS A O 1
ATOM 835 N N . GLU A 1 104 ? -5.577 1.842 11.041 1.00 50.18 400 GLU A N 1
ATOM 836 C CA . GLU A 1 104 ? -5.139 2.720 9.964 1.00 51.19 400 GLU A CA 1
ATOM 837 C C . GLU A 1 104 ? -4.363 3.909 10.515 1.00 47.77 400 GLU A C 1
ATOM 838 O O . GLU A 1 104 ? -4.799 4.569 11.462 1.00 47.20 400 GLU A O 1
ATOM 844 N N . GLY A 1 105 ? -3.202 4.170 9.921 1.00 45.27 401 GLY A N 1
ATOM 845 C CA . GLY A 1 105 ? -2.381 5.295 10.310 1.00 42.08 401 GLY A CA 1
ATOM 846 C C . GLY A 1 105 ? -1.489 5.065 11.508 1.00 38.64 401 GLY A C 1
ATOM 847 O O . GLY A 1 105 ? -0.861 6.018 11.980 1.00 37.58 401 GLY A O 1
ATOM 848 N N . SER A 1 106 ? -1.406 3.840 12.018 1.00 36.19 402 SER A N 1
ATOM 849 C CA . SER A 1 106 ? -0.578 3.576 13.183 1.00 35.06 402 SER A CA 1
ATOM 850 C C . SER A 1 106 ? 0.117 2.231 13.034 1.00 31.40 402 SER A C 1
ATOM 851 O O . SER A 1 106 ? -0.280 1.381 12.233 1.00 30.49 402 SER A O 1
ATOM 854 N N . ILE A 1 107 ? 1.174 2.062 13.821 1.00 29.07 403 ILE A N 1
ATOM 855 C CA . ILE A 1 107 ? 1.956 0.835 13.887 1.00 27.61 403 ILE A CA 1
ATOM 856 C C . ILE A 1 107 ? 1.924 0.344 15.325 1.00 27.44 403 ILE A C 1
ATOM 857 O O . ILE A 1 107 ? 2.110 1.133 16.257 1.00 27.57 403 ILE A O 1
ATOM 862 N N A PHE A 1 108 ? 1.676 -0.951 15.504 0.50 26.52 404 PHE A N 1
ATOM 863 N N B PHE A 1 108 ? 1.697 -0.949 15.508 0.50 27.18 404 PHE A N 1
ATOM 864 C CA A PHE A 1 108 ? 1.658 -1.578 16.821 0.50 26.18 404 PHE A CA 1
ATOM 865 C CA B PHE A 1 108 ? 1.666 -1.536 16.839 0.50 27.31 404 PHE A CA 1
ATOM 866 C C A PHE A 1 108 ? 3.011 -2.237 17.067 0.50 25.78 404 PHE A C 1
ATOM 867 C C B PHE A 1 108 ? 2.982 -2.257 17.096 0.50 25.79 404 PHE A C 1
ATOM 868 O O A PHE A 1 108 ? 3.450 -3.077 16.273 0.50 24.72 404 PHE A O 1
ATOM 869 O O B PHE A 1 108 ? 3.370 -3.148 16.332 0.50 24.94 404 PHE A O 1
ATOM 884 N N . LEU A 1 109 ? 3.669 -1.852 18.157 1.00 24.26 405 LEU A N 1
ATOM 885 C CA . LEU A 1 109 ? 4.998 -2.346 18.478 1.00 23.02 405 LEU A CA 1
ATOM 886 C C . LEU A 1 109 ? 4.929 -3.543 19.419 1.00 23.98 405 LEU A C 1
ATOM 887 O O . LEU A 1 109 ? 3.916 -3.794 20.077 1.00 25.17 405 LEU A O 1
ATOM 892 N N . VAL A 1 110 ? 6.043 -4.280 19.484 1.00 23.37 406 VAL A N 1
ATOM 893 C CA . VAL A 1 110 ? 6.127 -5.452 20.348 1.00 24.80 406 VAL A CA 1
ATOM 894 C C . VAL A 1 110 ? 6.009 -5.076 21.820 1.00 25.98 406 VAL A C 1
ATOM 895 O O . VAL A 1 110 ? 5.728 -5.936 22.658 1.00 29.43 406 VAL A O 1
ATOM 899 N N . THR A 1 111 ? 6.201 -3.802 22.158 1.00 25.25 407 THR A N 1
ATOM 900 C CA . THR A 1 111 ? 6.027 -3.334 23.527 1.00 28.71 407 THR A CA 1
ATOM 901 C C . THR A 1 111 ? 4.567 -3.149 23.916 1.00 30.49 407 THR A C 1
ATOM 902 O O . THR A 1 111 ? 4.284 -2.866 25.087 1.00 31.05 407 THR A O 1
ATOM 906 N N . GLY A 1 112 ? 3.639 -3.291 22.974 1.00 28.69 408 GLY A N 1
ATOM 907 C CA . GLY A 1 112 ? 2.255 -2.962 23.220 1.00 28.15 408 GLY A CA 1
ATOM 908 C C . GLY A 1 112 ? 1.894 -1.515 22.968 1.00 31.01 408 GLY A C 1
ATOM 909 O O . GLY A 1 112 ? 0.740 -1.134 23.204 1.00 32.91 408 GLY A O 1
ATOM 910 N N . GLN A 1 113 ? 2.836 -0.693 22.506 1.00 32.74 409 GLN A N 1
ATOM 911 C CA . GLN A 1 113 ? 2.536 0.690 22.168 1.00 37.22 409 GLN A CA 1
ATOM 912 C C . GLN A 1 113 ? 2.021 0.798 20.741 1.00 34.76 409 GLN A C 1
ATOM 913 O O . GLN A 1 113 ? 2.441 0.063 19.842 1.00 30.32 409 GLN A O 1
ATOM 919 N N . GLN A 1 114 ? 1.115 1.747 20.546 1.00 37.37 410 GLN A N 1
ATOM 920 C CA . GLN A 1 114 ? 0.646 2.159 19.233 1.00 37.07 410 GLN A CA 1
ATOM 921 C C . GLN A 1 114 ? 1.269 3.510 18.909 1.00 35.90 410 GLN A C 1
ATOM 922 O O . GLN A 1 114 ? 1.176 4.443 19.712 1.00 37.50 410 GLN A O 1
ATOM 928 N N . VAL A 1 115 ? 1.921 3.610 17.752 1.00 33.95 411 VAL A N 1
ATOM 929 C CA . VAL A 1 115 ? 2.588 4.839 17.335 1.00 34.02 411 VAL A CA 1
ATOM 930 C C . VAL A 1 115 ? 2.053 5.259 15.973 1.00 31.37 411 VAL A C 1
ATOM 931 O O . VAL A 1 115 ? 1.810 4.418 15.101 1.00 30.42 411 VAL A O 1
ATOM 935 N N . ASP A 1 116 ? 1.863 6.566 15.797 1.00 34.27 412 ASP A N 1
ATOM 936 C CA . ASP A 1 116 ? 1.339 7.088 14.543 1.00 36.72 412 ASP A CA 1
ATOM 937 C C . ASP A 1 116 ? 2.357 6.926 13.422 1.00 34.93 412 ASP A C 1
ATOM 938 O O . ASP A 1 116 ? 3.552 7.167 13.608 1.00 33.51 412 ASP A O 1
ATOM 943 N N . TYR A 1 117 ? 1.866 6.529 12.244 1.00 34.87 413 TYR A N 1
ATOM 944 C CA . TYR A 1 117 ? 2.739 6.346 11.088 1.00 38.64 413 TYR A CA 1
ATOM 945 C C . TYR A 1 117 ? 3.441 7.644 10.706 1.00 35.27 413 TYR A C 1
ATOM 946 O O . TYR A 1 117 ? 4.617 7.630 10.323 1.00 36.85 413 TYR A O 1
ATOM 955 N N . SER A 1 118 ? 2.738 8.778 10.800 1.00 32.80 414 SER A N 1
ATOM 956 C CA . SER A 1 118 ? 3.338 10.049 10.403 1.00 32.14 414 SER A CA 1
ATOM 957 C C . SER A 1 118 ? 4.544 10.395 11.267 1.00 34.38 414 SER A C 1
ATOM 958 O O . SER A 1 118 ? 5.485 11.042 10.791 1.00 34.58 414 SER A O 1
ATOM 961 N N . ILE A 1 119 ? 4.536 9.973 12.533 1.00 33.00 415 ILE A N 1
ATOM 962 C CA . ILE A 1 119 ? 5.677 10.212 13.411 1.00 35.69 415 ILE A CA 1
ATOM 963 C C . ILE A 1 119 ? 6.863 9.350 12.994 1.00 34.04 415 ILE A C 1
ATOM 964 O O . ILE A 1 119 ? 7.999 9.831 12.896 1.00 34.58 415 ILE A O 1
ATOM 969 N N . ILE A 1 120 ? 6.621 8.060 12.755 1.00 32.88 416 ILE A N 1
ATOM 970 C CA . ILE A 1 120 ? 7.704 7.160 12.369 1.00 33.03 416 ILE A CA 1
ATOM 971 C C . ILE A 1 120 ? 8.233 7.525 10.988 1.00 32.74 416 ILE A C 1
ATOM 972 O O . ILE A 1 120 ? 9.448 7.582 10.766 1.00 33.31 416 ILE A O 1
ATOM 977 N N . ALA A 1 121 ? 7.327 7.787 10.041 1.00 32.14 417 ALA A N 1
ATOM 978 C CA . ALA A 1 121 ? 7.746 8.097 8.677 1.00 32.09 417 ALA A CA 1
ATOM 979 C C . ALA A 1 121 ? 8.535 9.397 8.605 1.00 33.19 417 ALA A C 1
ATOM 980 O O . ALA A 1 121 ? 9.339 9.587 7.685 1.00 33.46 417 ALA A O 1
ATOM 982 N N . SER A 1 122 ? 8.318 10.308 9.556 1.00 33.91 418 SER A N 1
ATOM 983 C CA . SER A 1 122 ? 9.111 11.531 9.585 1.00 35.06 418 SER A CA 1
ATOM 984 C C . SER A 1 122 ? 10.576 11.245 9.886 1.00 35.76 418 SER A C 1
ATOM 985 O O . SER A 1 122 ? 11.456 11.969 9.408 1.00 36.55 418 SER A O 1
ATOM 988 N N . GLN A 1 123 ? 10.856 10.197 10.665 1.00 35.52 419 GLN A N 1
ATOM 989 C CA . GLN A 1 123 ? 12.196 9.945 11.176 1.00 36.29 419 GLN A CA 1
ATOM 990 C C . GLN A 1 123 ? 12.900 8.759 10.534 1.00 35.81 419 GLN A C 1
ATOM 991 O O . GLN A 1 123 ? 14.123 8.650 10.666 1.00 36.53 419 GLN A O 1
ATOM 997 N N . ALA A 1 124 ? 12.171 7.876 9.851 1.00 34.69 420 ALA A N 1
ATOM 998 C CA . ALA A 1 124 ? 12.738 6.590 9.460 1.00 34.21 420 ALA A CA 1
ATOM 999 C C . ALA A 1 124 ? 13.671 6.690 8.259 1.00 36.17 420 ALA A C 1
ATOM 1000 O O . ALA A 1 124 ? 14.561 5.846 8.105 1.00 34.57 420 ALA A O 1
ATOM 1002 N N . GLY A 1 125 ? 13.495 7.694 7.407 1.00 34.70 421 GLY A N 1
ATOM 1003 C CA . GLY A 1 125 ? 14.273 7.798 6.191 1.00 34.95 421 GLY A CA 1
ATOM 1004 C C . GLY A 1 125 ? 13.661 7.007 5.049 1.00 33.86 421 GLY A C 1
ATOM 1005 O O . GLY A 1 125 ? 12.780 6.164 5.227 1.00 32.91 421 GLY A O 1
ATOM 1006 N N . ALA A 1 126 ? 14.163 7.283 3.842 1.00 32.57 422 ALA A N 1
ATOM 1007 C CA . ALA A 1 126 ? 13.524 6.771 2.632 1.00 32.69 422 ALA A CA 1
ATOM 1008 C C . ALA A 1 126 ? 13.572 5.248 2.557 1.00 31.27 422 ALA A C 1
ATOM 1009 O O . ALA A 1 126 ? 12.589 4.612 2.161 1.00 30.92 422 ALA A O 1
ATOM 1011 N N . THR A 1 127 ? 14.707 4.643 2.918 1.00 30.51 423 THR A N 1
ATOM 1012 C CA . THR A 1 127 ? 14.832 3.195 2.768 1.00 29.23 423 THR A CA 1
ATOM 1013 C C . THR A 1 127 ? 13.903 2.460 3.725 1.00 28.06 423 THR A C 1
ATOM 1014 O O . THR A 1 127 ? 13.146 1.573 3.311 1.00 27.52 423 THR A O 1
ATOM 1018 N N . LEU A 1 128 ? 13.948 2.817 5.011 1.00 27.75 424 LEU A N 1
ATOM 1019 C CA . LEU A 1 128 ? 13.071 2.173 5.984 1.00 28.99 424 LEU A CA 1
ATOM 1020 C C . LEU A 1 128 ? 11.604 2.427 5.663 1.00 27.25 424 LEU A C 1
ATOM 1021 O O . LEU A 1 128 ? 10.765 1.533 5.819 1.00 26.50 424 LEU A O 1
ATOM 1026 N N . ASN A 1 129 ? 11.272 3.644 5.222 1.00 28.55 425 ASN A N 1
ATOM 1027 C CA . ASN A 1 129 ? 9.887 3.931 4.862 1.00 29.12 425 ASN A CA 1
ATOM 1028 C C . ASN A 1 129 ? 9.432 3.049 3.709 1.00 28.98 425 ASN A C 1
ATOM 1029 O O . ASN A 1 129 ? 8.291 2.574 3.694 1.00 28.77 425 ASN A O 1
ATOM 1034 N N . ASN A 1 130 ? 10.316 2.810 2.740 1.00 29.16 426 ASN A N 1
ATOM 1035 C CA . ASN A 1 130 ? 9.975 1.933 1.625 1.00 30.10 426 ASN A CA 1
ATOM 1036 C C . ASN A 1 130 ? 9.744 0.505 2.103 1.00 27.64 426 ASN A C 1
ATOM 1037 O O . ASN A 1 130 ? 8.761 -0.140 1.722 1.00 27.51 426 ASN A O 1
ATOM 1042 N N . LEU A 1 131 ? 10.641 -0.007 2.948 1.00 26.62 427 LEU A N 1
ATOM 1043 C CA . LEU A 1 131 ? 10.484 -1.374 3.434 1.00 26.19 427 LEU A CA 1
ATOM 1044 C C . LEU A 1 131 ? 9.250 -1.507 4.318 1.00 27.53 427 LEU A C 1
ATOM 1045 O O . LEU A 1 131 ? 8.551 -2.525 4.265 1.00 28.35 427 LEU A O 1
ATOM 1050 N N . MET A 1 132 ? 8.960 -0.486 5.130 1.00 25.44 428 MET A N 1
ATOM 1051 C CA . MET A 1 132 ? 7.762 -0.534 5.963 1.00 29.42 428 MET A CA 1
ATOM 1052 C C . MET A 1 132 ? 6.498 -0.494 5.114 1.00 27.51 428 MET A C 1
ATOM 1053 O O . MET A 1 132 ? 5.506 -1.158 5.437 1.00 26.78 428 MET A O 1
ATOM 1058 N N . SER A 1 133 ? 6.511 0.282 4.027 1.00 27.12 429 SER A N 1
ATOM 1059 C CA . SER A 1 133 ? 5.348 0.319 3.146 1.00 27.91 429 SER A CA 1
ATOM 1060 C C . SER A 1 133 ? 5.158 -1.010 2.430 1.00 27.33 429 SER A C 1
ATOM 1061 O O . SER A 1 133 ? 4.025 -1.479 2.278 1.00 29.07 429 SER A O 1
ATOM 1064 N N . HIS A 1 134 ? 6.254 -1.634 1.987 1.00 26.79 430 HIS A N 1
ATOM 1065 C CA . HIS A 1 134 ? 6.157 -2.973 1.411 1.00 28.68 430 HIS A CA 1
ATOM 1066 C C . HIS A 1 134 ? 5.557 -3.956 2.411 1.00 26.05 430 HIS A C 1
ATOM 1067 O O . HIS A 1 134 ? 4.707 -4.779 2.050 1.00 27.08 430 HIS A O 1
ATOM 1074 N N . ALA A 1 135 ? 5.987 -3.883 3.673 1.00 25.19 431 ALA A N 1
ATOM 1075 C CA . ALA A 1 135 ? 5.429 -4.761 4.698 1.00 24.52 431 ALA A CA 1
ATOM 1076 C C . ALA A 1 135 ? 3.951 -4.469 4.931 1.00 25.60 431 ALA A C 1
ATOM 1077 O O . ALA A 1 135 ? 3.153 -5.395 5.122 1.00 25.06 431 ALA A O 1
ATOM 1079 N N . GLN A 1 136 ? 3.567 -3.189 4.908 1.00 25.28 432 GLN A N 1
ATOM 1080 C CA . GLN A 1 136 ? 2.165 -2.829 5.100 1.00 28.08 432 GLN A CA 1
ATOM 1081 C C . GLN A 1 136 ? 1.289 -3.341 3.962 1.00 28.20 432 GLN A C 1
ATOM 1082 O O . GLN A 1 136 ? 0.111 -3.651 4.177 1.00 27.82 432 GLN A O 1
ATOM 1088 N N . GLU A 1 137 ? 1.834 -3.428 2.747 1.00 27.71 433 GLU A N 1
ATOM 1089 C CA . GLU A 1 137 ? 1.079 -4.022 1.650 1.00 29.78 433 GLU A CA 1
ATOM 1090 C C . GLU A 1 137 ? 0.815 -5.501 1.908 1.00 28.06 433 GLU A C 1
ATOM 1091 O O . GLU A 1 137 ? -0.250 -6.023 1.555 1.00 26.61 433 GLU A O 1
ATOM 1097 N N . LEU A 1 138 ? 1.777 -6.192 2.526 1.00 26.40 434 LEU A N 1
ATOM 1098 C CA . LEU A 1 138 ? 1.571 -7.590 2.895 1.00 25.99 434 LEU A CA 1
ATOM 1099 C C . LEU A 1 138 ? 0.544 -7.719 4.012 1.00 24.77 434 LEU A C 1
ATOM 1100 O O . LEU A 1 138 ? -0.278 -8.644 4.001 1.00 25.59 434 LEU A O 1
ATOM 1105 N N . VAL A 1 139 ? 0.590 -6.812 4.993 1.00 24.00 435 VAL A N 1
ATOM 1106 C CA . VAL A 1 139 ? -0.418 -6.793 6.052 1.00 24.07 435 VAL A CA 1
ATOM 1107 C C . VAL A 1 139 ? -1.815 -6.719 5.451 1.00 25.12 435 VAL A C 1
ATOM 1108 O O . VAL A 1 139 ? -2.714 -7.485 5.820 1.00 25.05 435 VAL A O 1
ATOM 1112 N N . ALA A 1 140 ? -2.015 -5.793 4.510 1.00 26.18 436 ALA A N 1
ATOM 1113 C CA . ALA A 1 140 ? -3.333 -5.609 3.913 1.00 27.31 436 ALA A CA 1
ATOM 1114 C C . ALA A 1 140 ? -3.793 -6.858 3.171 1.00 27.25 436 ALA A C 1
ATOM 1115 O O . ALA A 1 140 ? -4.964 -7.247 3.265 1.00 27.73 436 ALA A O 1
ATOM 1117 N N . LYS A 1 141 ? -2.893 -7.494 2.416 1.00 26.75 437 LYS A N 1
ATOM 1118 C CA . LYS A 1 141 ? -3.253 -8.724 1.716 1.00 29.95 437 LYS A CA 1
ATOM 1119 C C . LYS A 1 141 ? -3.624 -9.824 2.699 1.00 26.63 437 LYS A C 1
ATOM 1120 O O . LYS A 1 141 ? -4.642 -10.506 2.534 1.00 26.97 437 LYS A O 1
ATOM 1126 N N . LEU A 1 142 ? -2.800 -10.012 3.728 1.00 25.40 438 LEU A N 1
ATOM 1127 C CA . LEU A 1 142 ? -3.051 -11.079 4.688 1.00 24.29 438 LEU A CA 1
ATOM 1128 C C . LEU A 1 142 ? -4.349 -10.837 5.447 1.00 25.19 438 LEU A C 1
ATOM 1129 O O . LEU A 1 142 ? -5.089 -11.783 5.743 1.00 26.34 438 LEU A O 1
ATOM 1134 N N . ARG A 1 143 ? -4.653 -9.573 5.756 1.00 25.22 439 ARG A N 1
ATOM 1135 C CA . ARG A 1 143 ? -5.919 -9.271 6.413 1.00 28.70 439 ARG A CA 1
ATOM 1136 C C . ARG A 1 143 ? -7.096 -9.600 5.505 1.00 29.16 439 ARG A C 1
ATOM 1137 O O . ARG A 1 143 ? -8.110 -10.140 5.964 1.00 30.64 439 ARG A O 1
ATOM 1145 N N . SER A 1 144 ? -6.972 -9.302 4.209 1.00 29.97 440 SER A N 1
ATOM 1146 C CA . SER A 1 144 ? -8.040 -9.611 3.264 1.00 33.03 440 SER A CA 1
ATOM 1147 C C . SER A 1 144 ? -8.208 -11.110 3.054 1.00 32.51 440 SER A C 1
ATOM 1148 O O . SER A 1 144 ? -9.276 -11.543 2.609 1.00 34.45 440 SER A O 1
ATOM 1151 N N . LEU A 1 145 ? -7.188 -11.907 3.366 1.00 33.05 441 LEU A N 1
ATOM 1152 C CA . LEU A 1 145 ? -7.275 -13.358 3.271 1.00 32.24 441 LEU A CA 1
ATOM 1153 C C . LEU A 1 145 ? -7.725 -14.017 4.568 1.00 32.65 441 LEU A C 1
ATOM 1154 O O . LEU A 1 145 ? -7.886 -15.240 4.592 1.00 34.33 441 LEU A O 1
ATOM 1159 N N . GLN A 1 146 ? -7.924 -13.244 5.640 1.00 31.14 442 GLN A N 1
ATOM 1160 C CA . GLN A 1 146 ? -8.272 -13.781 6.961 1.00 32.58 442 GLN A CA 1
ATOM 1161 C C . GLN A 1 146 ? -7.159 -14.672 7.512 1.00 31.47 442 GLN A C 1
ATOM 1162 O O . GLN A 1 146 ? -7.409 -15.758 8.038 1.00 31.84 442 GLN A O 1
ATOM 1168 N N . PHE A 1 147 ? -5.920 -14.203 7.374 1.00 28.11 443 PHE A N 1
ATOM 1169 C CA . PHE A 1 147 ? -4.745 -14.827 7.974 1.00 29.01 443 PHE A CA 1
ATOM 1170 C C . PHE A 1 147 ? -4.960 -15.046 9.467 1.00 30.92 443 PHE A C 1
ATOM 1171 O O . PHE A 1 147 ? -5.195 -14.090 10.212 1.00 32.42 443 PHE A O 1
ATOM 1179 N N . ASP A 1 148 ? -4.899 -16.303 9.910 1.00 29.51 444 ASP A N 1
ATOM 1180 C CA . ASP A 1 148 ? -5.177 -16.623 11.310 1.00 27.71 444 ASP A CA 1
ATOM 1181 C C . ASP A 1 148 ? -3.944 -17.227 11.982 1.00 26.41 444 ASP A C 1
ATOM 1182 O O . ASP A 1 148 ? -2.902 -17.442 11.357 1.00 24.87 444 ASP A O 1
ATOM 1187 N N . GLN A 1 149 ? -4.083 -17.509 13.282 1.00 27.30 445 GLN A N 1
ATOM 1188 C CA . GLN A 1 149 ? -2.933 -17.925 14.078 1.00 26.37 445 GLN A CA 1
ATOM 1189 C C . GLN A 1 149 ? -2.403 -19.289 13.655 1.00 25.42 445 GLN A C 1
ATOM 1190 O O . GLN A 1 149 ? -1.194 -19.528 13.735 1.00 24.47 445 GLN A O 1
ATOM 1196 N N . ARG A 1 150 ? -3.280 -20.196 13.217 1.00 26.13 446 ARG A N 1
ATOM 1197 C CA . ARG A 1 150 ? -2.816 -21.504 12.769 1.00 25.46 446 ARG A CA 1
ATOM 1198 C C . ARG A 1 150 ? -1.945 -21.373 11.527 1.00 24.60 446 ARG A C 1
ATOM 1199 O O . ARG A 1 150 ? -0.889 -22.007 11.426 1.00 24.77 446 ARG A O 1
ATOM 1207 N N . GLU A 1 151 ? -2.366 -20.541 10.574 1.00 23.85 447 GLU A N 1
ATOM 1208 C CA . GLU A 1 151 ? -1.542 -20.304 9.395 1.00 24.51 447 GLU A CA 1
ATOM 1209 C C . GLU A 1 151 ? -0.260 -19.562 9.750 1.00 22.44 447 GLU A C 1
ATOM 1210 O O . GLU A 1 151 ? 0.789 -19.812 9.144 1.00 22.31 447 GLU A O 1
ATOM 1216 N N . PHE A 1 152 ? -0.317 -18.674 10.744 1.00 22.07 448 PHE A N 1
ATOM 1217 C CA . PHE A 1 152 ? 0.870 -17.924 11.147 1.00 21.36 448 PHE A CA 1
ATOM 1218 C C . PHE A 1 152 ? 1.954 -18.843 11.692 1.00 21.41 448 PHE A C 1
ATOM 1219 O O . PHE A 1 152 ? 3.131 -18.716 11.329 1.00 23.26 448 PHE A O 1
ATOM 1227 N N . VAL A 1 153 ? 1.588 -19.784 12.570 1.00 21.43 449 VAL A N 1
ATOM 1228 C CA A VAL A 1 153 ? 2.594 -20.671 13.138 0.58 21.16 449 VAL A CA 1
ATOM 1229 C CA B VAL A 1 153 ? 2.585 -20.678 13.141 0.42 21.16 449 VAL A CA 1
ATOM 1230 C C . VAL A 1 153 ? 3.151 -21.607 12.070 1.00 21.15 449 VAL A C 1
ATOM 1231 O O . VAL A 1 153 ? 4.336 -21.964 12.103 1.00 22.88 449 VAL A O 1
ATOM 1238 N N . CYS A 1 154 ? 2.321 -22.003 11.093 1.00 21.13 450 CYS A N 1
ATOM 1239 C CA . CYS A 1 154 ? 2.822 -22.759 9.946 1.00 22.76 450 CYS A CA 1
ATOM 1240 C C . CYS A 1 154 ? 3.909 -21.987 9.214 1.00 21.78 450 CYS A C 1
ATOM 1241 O O . CYS A 1 154 ? 4.993 -22.514 8.946 1.00 22.16 450 CYS A O 1
ATOM 1244 N N . LEU A 1 155 ? 3.626 -20.731 8.881 1.00 22.52 451 LEU A N 1
ATOM 1245 C CA . LEU A 1 155 ? 4.594 -19.909 8.167 1.00 21.98 451 LEU A CA 1
ATOM 1246 C C . LEU A 1 155 ? 5.850 -19.680 8.995 1.00 22.45 451 LEU A C 1
ATOM 1247 O O . LEU A 1 155 ? 6.952 -19.607 8.438 1.00 23.00 451 LEU A O 1
ATOM 1252 N N . LYS A 1 156 ? 5.707 -19.578 10.320 1.00 20.53 452 LYS A N 1
ATOM 1253 C CA . LYS A 1 156 ? 6.872 -19.464 11.194 1.00 21.57 452 LYS A CA 1
ATOM 1254 C C . LYS A 1 156 ? 7.802 -20.655 11.021 1.00 21.95 452 LYS A C 1
ATOM 1255 O O . LYS A 1 156 ? 9.023 -20.498 10.908 1.00 24.50 452 LYS A O 1
ATOM 1261 N N . PHE A 1 157 ? 7.240 -21.863 11.006 1.00 20.84 453 PHE A N 1
ATOM 1262 C CA . PHE A 1 157 ? 8.083 -23.044 10.868 1.00 19.78 453 PHE A CA 1
ATOM 1263 C C . PHE A 1 157 ? 8.610 -23.198 9.446 1.00 21.00 453 PHE A C 1
ATOM 1264 O O . PHE A 1 157 ? 9.732 -23.680 9.258 1.00 23.31 453 PHE A O 1
ATOM 1272 N N . LEU A 1 158 ? 7.830 -22.795 8.435 1.00 19.83 454 LEU A N 1
ATOM 1273 C CA . LEU A 1 158 ? 8.335 -22.830 7.064 1.00 21.84 454 LEU A CA 1
ATOM 1274 C C . LEU A 1 158 ? 9.489 -21.856 6.868 1.00 24.30 454 LEU A C 1
ATOM 1275 O O . LEU A 1 158 ? 10.399 -22.124 6.073 1.00 25.41 454 LEU A O 1
ATOM 1280 N N . VAL A 1 159 ? 9.465 -20.728 7.579 1.00 20.78 455 VAL A N 1
ATOM 1281 C CA . VAL A 1 159 ? 10.581 -19.788 7.539 1.00 22.53 455 VAL A CA 1
ATOM 1282 C C . VAL A 1 159 ? 11.787 -20.361 8.274 1.00 23.57 455 VAL A C 1
ATOM 1283 O O . VAL A 1 159 ? 12.920 -20.309 7.778 1.00 24.05 455 VAL A O 1
ATOM 1287 N N . LEU A 1 160 ? 11.560 -20.918 9.467 1.00 22.58 456 LEU A N 1
ATOM 1288 C CA . LEU A 1 160 ? 12.657 -21.434 10.280 1.00 23.10 456 LEU A CA 1
ATOM 1289 C C . LEU A 1 160 ? 13.338 -22.618 9.604 1.00 25.02 456 LEU A C 1
ATOM 1290 O O . LEU A 1 160 ? 14.570 -22.677 9.530 1.00 25.48 456 LEU A O 1
ATOM 1295 N N . PHE A 1 161 ? 12.554 -23.568 9.094 1.00 22.18 457 PHE A N 1
ATOM 1296 C CA . PHE A 1 161 ? 13.108 -24.785 8.500 1.00 24.05 457 PHE A CA 1
ATOM 1297 C C . PHE A 1 161 ? 13.263 -24.591 6.990 1.00 27.99 457 PHE A C 1
ATOM 1298 O O . PHE A 1 161 ? 12.623 -25.240 6.163 1.00 28.14 457 PHE A O 1
ATOM 1306 N N . SER A 1 162 ? 14.164 -23.674 6.649 1.00 30.26 458 SER A N 1
ATOM 1307 C CA . SER A 1 162 ? 14.353 -23.260 5.266 1.00 31.40 458 SER A CA 1
ATOM 1308 C C . SER A 1 162 ? 15.163 -24.285 4.487 1.00 32.92 458 SER A C 1
ATOM 1309 O O . SER A 1 162 ? 16.196 -24.774 4.956 1.00 29.37 458 SER A O 1
ATOM 1312 N N . LEU A 1 163 ? 14.698 -24.595 3.277 1.00 33.26 459 LEU A N 1
ATOM 1313 C CA . LEU A 1 163 ? 15.483 -25.431 2.382 1.00 41.72 459 LEU A CA 1
ATOM 1314 C C . LEU A 1 163 ? 16.698 -24.711 1.827 1.00 51.49 459 LEU A C 1
ATOM 1315 O O . LEU A 1 163 ? 17.482 -25.326 1.097 1.00 78.65 459 LEU A O 1
ATOM 1320 N N . ASP A 1 164 ? 16.884 -23.434 2.150 1.00 44.19 460 ASP A N 1
ATOM 1321 C CA . ASP A 1 164 ? 18.003 -22.682 1.617 1.00 45.64 460 ASP A CA 1
ATOM 1322 C C . ASP A 1 164 ? 19.178 -22.599 2.585 1.00 44.65 460 ASP A C 1
ATOM 1323 O O . ASP A 1 164 ? 20.078 -21.776 2.391 1.00 46.00 460 ASP A O 1
ATOM 1328 N N . VAL A 1 165 ? 19.216 -23.471 3.588 1.00 40.82 461 VAL A N 1
ATOM 1329 C CA . VAL A 1 165 ? 20.321 -23.537 4.543 1.00 34.56 461 VAL A CA 1
ATOM 1330 C C . VAL A 1 165 ? 21.221 -24.719 4.185 1.00 37.99 461 VAL A C 1
ATOM 1331 O O . VAL A 1 165 ? 20.748 -25.858 4.099 1.00 38.64 461 VAL A O 1
ATOM 1335 N N . LYS A 1 166 ? 22.531 -24.466 4.025 1.00 44.23 462 LYS A N 1
ATOM 1336 C CA . LYS A 1 166 ? 23.467 -25.508 3.621 1.00 53.44 462 LYS A CA 1
ATOM 1337 C C . LYS A 1 166 ? 24.292 -26.001 4.787 1.00 50.58 462 LYS A C 1
ATOM 1338 O O . LYS A 1 166 ? 24.219 -25.487 5.907 1.00 48.55 462 LYS A O 1
ATOM 1344 N N . ASN A 1 167 ? 25.015 -27.090 4.518 1.00 52.56 463 ASN A N 1
ATOM 1345 C CA . ASN A 1 167 ? 26.015 -27.633 5.420 1.00 54.70 463 ASN A CA 1
ATOM 1346 C C . ASN A 1 167 ? 25.390 -28.057 6.742 1.00 50.25 463 ASN A C 1
ATOM 1347 O O . ASN A 1 167 ? 26.032 -28.010 7.793 1.00 50.80 463 ASN A O 1
ATOM 1352 N N . LEU A 1 168 ? 24.122 -28.456 6.688 1.00 45.35 464 LEU A N 1
ATOM 1353 C CA . LEU A 1 168 ? 23.444 -28.987 7.855 1.00 42.48 464 LEU A CA 1
ATOM 1354 C C . L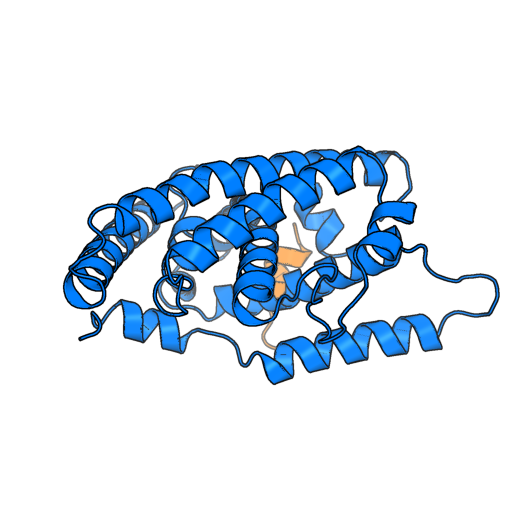EU A 1 168 ? 23.814 -30.448 8.034 1.00 44.42 464 LEU A C 1
ATOM 1355 O O . LEU A 1 168 ? 23.929 -31.199 7.061 1.00 46.29 464 LEU A O 1
ATOM 1360 N N . GLU A 1 169 ? 24.027 -30.841 9.287 1.00 43.19 465 GLU A N 1
ATOM 1361 C CA . GLU A 1 169 ? 24.223 -32.253 9.583 1.00 48.81 465 GLU A CA 1
ATOM 1362 C C . GLU A 1 169 ? 22.948 -33.043 9.326 1.00 46.39 465 GLU A C 1
ATOM 1363 O O . GLU A 1 169 ? 22.992 -34.137 8.751 1.00 49.00 465 GLU A O 1
ATOM 1369 N N . ASN A 1 170 ? 21.802 -32.501 9.738 1.00 43.12 466 ASN A N 1
ATOM 1370 C CA . ASN A 1 170 ? 20.526 -33.185 9.582 1.00 43.01 466 ASN A CA 1
ATOM 1371 C C . ASN A 1 170 ? 19.624 -32.433 8.612 1.00 39.69 466 ASN A C 1
ATOM 1372 O O . ASN A 1 170 ? 18.542 -31.975 8.992 1.00 37.03 466 ASN A O 1
ATOM 1377 N N . PHE A 1 171 ? 20.060 -32.297 7.356 1.00 34.83 467 PHE A N 1
ATOM 1378 C CA . PHE A 1 171 ? 19.221 -31.644 6.359 1.00 36.72 467 PHE A CA 1
ATOM 1379 C C . PHE A 1 171 ? 17.935 -32.419 6.108 1.00 35.59 467 PHE A C 1
ATOM 1380 O O . PHE A 1 171 ? 16.932 -31.821 5.707 1.00 33.89 467 PHE A O 1
ATOM 1388 N N . GLN A 1 172 ? 17.939 -33.733 6.355 1.00 37.34 468 GLN A N 1
ATOM 1389 C CA . GLN A 1 172 ? 16.735 -34.533 6.159 1.00 37.35 468 GLN A CA 1
ATOM 1390 C C . GLN A 1 172 ? 15.610 -34.102 7.092 1.00 33.39 468 GLN A C 1
ATOM 1391 O O . GLN A 1 172 ? 14.441 -34.107 6.690 1.00 32.96 468 GLN A O 1
ATOM 1397 N N . LEU A 1 173 ? 15.933 -33.725 8.334 1.00 33.52 469 LEU A N 1
ATOM 1398 C CA . LEU A 1 173 ? 14.898 -33.238 9.241 1.00 31.78 469 LEU A CA 1
ATOM 1399 C C . LEU A 1 173 ? 14.311 -31.921 8.749 1.00 31.69 469 LEU A C 1
ATOM 1400 O O . LEU A 1 173 ? 13.088 -31.739 8.754 1.00 32.11 469 LEU A O 1
ATOM 1405 N N . VAL A 1 174 ? 15.170 -30.988 8.330 1.00 31.50 470 VAL A N 1
ATOM 1406 C CA . VAL A 1 174 ? 14.689 -29.711 7.816 1.00 34.27 470 VAL A CA 1
ATOM 1407 C C . VAL A 1 174 ? 13.814 -29.938 6.594 1.00 33.92 470 VAL A C 1
ATOM 1408 O O . VAL A 1 174 ? 12.731 -29.356 6.465 1.00 32.98 470 VAL A O 1
ATOM 1412 N N . GLU A 1 175 ? 14.268 -30.809 5.691 1.00 33.73 471 GLU A N 1
ATOM 1413 C CA . GLU A 1 175 ? 13.485 -31.181 4.521 1.00 35.11 471 GLU A CA 1
ATOM 1414 C C . GLU A 1 175 ? 12.147 -31.799 4.918 1.00 33.28 471 GLU A C 1
ATOM 1415 O O . GLU A 1 175 ? 11.106 -31.475 4.332 1.00 32.86 471 GLU A O 1
ATOM 1421 N N . GLY A 1 176 ? 12.151 -32.672 5.927 1.00 30.57 472 GLY A N 1
ATOM 1422 C CA . GLY A 1 176 ? 10.915 -33.322 6.336 1.00 29.33 472 GLY A CA 1
ATOM 1423 C C . GLY A 1 176 ? 9.935 -32.380 7.011 1.00 28.32 472 GLY A C 1
ATOM 1424 O O . GLY A 1 176 ? 8.727 -32.447 6.764 1.00 28.92 472 GLY A O 1
ATOM 1425 N N . VAL A 1 177 ? 10.433 -31.498 7.882 1.00 25.40 473 VAL A N 1
ATOM 1426 C CA . VAL A 1 177 ? 9.550 -30.529 8.530 1.00 24.07 473 VAL A CA 1
ATOM 1427 C C . VAL A 1 177 ? 8.941 -29.597 7.492 1.00 25.95 473 VAL A C 1
ATOM 1428 O O . VAL A 1 177 ? 7.741 -29.301 7.528 1.00 24.92 473 VAL A O 1
ATOM 1432 N N . GLN A 1 178 ? 9.754 -29.136 6.539 1.00 26.96 474 GLN A N 1
ATOM 1433 C CA . GLN A 1 178 ? 9.233 -28.286 5.475 1.00 28.82 474 GLN A CA 1
ATOM 1434 C C . GLN A 1 178 ? 8.103 -28.984 4.727 1.00 29.23 474 GLN A C 1
ATOM 1435 O O . GLN A 1 178 ? 7.055 -28.381 4.469 1.00 29.87 474 GLN A O 1
ATOM 1441 N N . GLU A 1 179 ? 8.281 -30.273 4.420 1.00 28.78 475 GLU A N 1
ATOM 1442 C CA . GLU A 1 179 ? 7.273 -31.012 3.665 1.00 28.36 475 GLU A CA 1
ATOM 1443 C C . GLU A 1 179 ? 6.009 -31.251 4.485 1.00 27.33 475 GLU A C 1
ATOM 1444 O O . GLU A 1 179 ? 4.896 -31.108 3.969 1.00 27.63 475 GLU A O 1
ATOM 1450 N N . GLN A 1 180 ? 6.154 -31.636 5.756 1.00 24.39 476 GLN A N 1
ATOM 1451 C CA . GLN A 1 180 ? 4.971 -31.976 6.542 1.00 24.81 476 GLN A CA 1
ATOM 1452 C C . GLN A 1 180 ? 4.193 -30.737 6.961 1.00 25.35 476 GLN A C 1
ATOM 1453 O O . GLN A 1 180 ? 2.959 -30.781 7.040 1.00 25.56 476 GLN A O 1
ATOM 1459 N N . VAL A 1 181 ? 4.884 -29.630 7.241 1.00 22.94 477 VAL A N 1
ATOM 1460 C CA . VAL A 1 181 ? 4.175 -28.398 7.569 1.00 22.72 477 VAL A CA 1
ATOM 1461 C C . VAL A 1 181 ? 3.449 -27.864 6.340 1.00 23.58 477 VAL A C 1
ATOM 1462 O O . VAL A 1 181 ? 2.317 -27.375 6.433 1.00 24.59 477 VAL A O 1
ATOM 1466 N N . ASN A 1 182 ? 4.083 -27.956 5.168 1.00 24.17 478 ASN A N 1
ATOM 1467 C CA . ASN A 1 182 ? 3.405 -27.600 3.926 1.00 26.49 478 ASN A CA 1
ATOM 1468 C C . ASN A 1 182 ? 2.139 -28.429 3.740 1.00 26.59 478 ASN A C 1
ATOM 1469 O O . ASN A 1 182 ? 1.072 -27.894 3.412 1.00 26.60 478 ASN A O 1
ATOM 1474 N N . ALA A 1 183 ? 2.235 -29.742 3.967 1.00 25.38 479 ALA A N 1
ATOM 1475 C CA . ALA A 1 183 ? 1.075 -30.612 3.792 1.00 27.49 479 ALA A CA 1
ATOM 1476 C C . ALA A 1 183 ? -0.010 -30.312 4.821 1.00 26.61 479 ALA A C 1
ATOM 1477 O O . ALA A 1 183 ? -1.205 -30.394 4.511 1.00 27.05 479 ALA A O 1
ATOM 1479 N N . ALA A 1 184 ? 0.384 -29.968 6.050 1.00 24.21 480 ALA A N 1
ATOM 1480 C CA . ALA A 1 184 ? -0.602 -29.644 7.076 1.00 25.00 480 ALA A CA 1
ATOM 1481 C C . ALA A 1 184 ? -1.290 -28.319 6.780 1.00 24.98 480 ALA A C 1
ATOM 1482 O O . ALA A 1 184 ? -2.496 -28.174 7.009 1.00 26.87 480 ALA A O 1
ATOM 1484 N N . LEU A 1 185 ? -0.540 -27.339 6.270 1.00 26.04 481 LEU A N 1
ATOM 1485 C CA . LEU A 1 185 ? -1.147 -26.063 5.908 1.00 26.83 481 LEU A CA 1
ATOM 1486 C C . LEU A 1 185 ? -2.101 -26.223 4.732 1.00 26.55 481 LEU A C 1
ATOM 1487 O O . LEU A 1 185 ? -3.186 -25.632 4.721 1.00 28.88 481 LEU A O 1
ATOM 1492 N N . LEU A 1 186 ? -1.711 -27.020 3.734 1.00 25.96 482 LEU A N 1
ATOM 1493 C CA . LEU A 1 186 ? -2.601 -27.301 2.612 1.00 27.40 482 LEU A CA 1
ATOM 1494 C C . LEU A 1 186 ? -3.892 -27.953 3.090 1.00 30.10 482 LEU A C 1
ATOM 1495 O O . LEU A 1 186 ? -4.986 -27.606 2.626 1.00 32.93 482 LEU A O 1
ATOM 1500 N N . ASP A 1 187 ? -3.783 -28.891 4.032 1.00 28.81 483 ASP A N 1
ATOM 1501 C CA . ASP A 1 187 ? -4.966 -29.536 4.590 1.00 32.80 483 ASP A CA 1
ATOM 1502 C C . ASP A 1 187 ? -5.792 -28.556 5.414 1.00 30.50 483 ASP A C 1
ATOM 1503 O O . ASP A 1 187 ? -7.024 -28.520 5.297 1.00 31.90 483 ASP A O 1
ATOM 1508 N N . TYR A 1 188 ? -5.128 -27.744 6.241 1.00 27.84 484 TYR A N 1
ATOM 1509 C CA . TYR A 1 188 ? -5.846 -26.842 7.135 1.00 28.21 484 TYR A CA 1
ATOM 1510 C C . TYR A 1 188 ? -6.629 -25.787 6.364 1.00 29.63 484 TYR A C 1
ATOM 1511 O O . TYR A 1 188 ? -7.785 -25.496 6.697 1.00 31.06 484 TYR A O 1
ATOM 1520 N N . THR A 1 189 ? -6.015 -25.185 5.342 1.00 29.47 485 THR A N 1
ATOM 1521 C CA . THR A 1 189 ? -6.722 -24.166 4.569 1.00 31.37 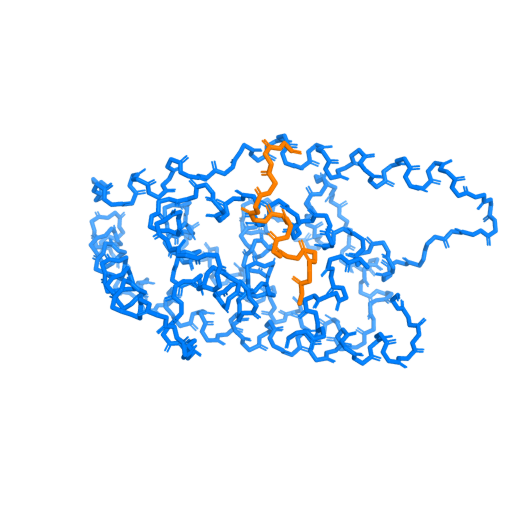485 THR A CA 1
ATOM 1522 C C . THR A 1 189 ? -7.905 -24.765 3.818 1.00 33.78 485 THR A C 1
ATOM 1523 O O . THR A 1 189 ? -8.964 -24.134 3.710 1.00 34.64 485 THR A O 1
ATOM 1527 N N . MET A 1 190 ? -7.747 -25.986 3.304 1.00 33.00 486 MET A N 1
ATOM 1528 C CA . MET A 1 190 ? -8.835 -26.634 2.579 1.00 38.99 486 MET A CA 1
ATOM 1529 C C . MET A 1 190 ? -10.020 -26.920 3.494 1.00 40.49 486 MET A C 1
ATOM 1530 O O . MET A 1 190 ? -11.177 -26.755 3.090 1.00 43.07 486 MET A O 1
ATOM 1535 N N . CYS A 1 191 ? -9.753 -27.342 4.732 1.00 38.26 487 CYS A N 1
ATOM 1536 C CA . CYS A 1 191 ? -10.832 -27.714 5.643 1.00 43.18 487 CYS A CA 1
ATOM 1537 C C . CYS A 1 191 ? -11.519 -26.495 6.246 1.00 43.36 487 CYS A C 1
ATOM 1538 O O . CYS A 1 191 ? -12.747 -26.478 6.383 1.00 45.12 487 CYS A O 1
ATOM 1541 N N . ASN A 1 192 ? -10.750 -25.472 6.615 1.00 39.96 488 ASN A N 1
ATOM 1542 C CA . ASN A 1 192 ? -11.287 -24.349 7.371 1.00 41.49 488 ASN A CA 1
ATOM 1543 C C . ASN A 1 192 ? -11.652 -23.147 6.512 1.00 42.39 488 ASN A C 1
ATOM 1544 O O . ASN A 1 192 ? -12.430 -22.300 6.964 1.00 44.36 488 ASN A O 1
ATOM 1549 N N . TYR A 1 193 ? -11.119 -23.047 5.296 1.00 41.49 489 TYR A N 1
ATOM 1550 C CA . TYR A 1 193 ? -11.476 -21.978 4.362 1.00 42.66 489 TYR A CA 1
ATOM 1551 C C . TYR A 1 193 ? -11.758 -22.573 2.986 1.00 43.43 489 TYR A C 1
ATOM 1552 O O . TYR A 1 193 ? -11.102 -22.232 1.998 1.00 42.70 489 TYR A O 1
ATOM 1561 N N . PRO A 1 194 ? -12.756 -23.457 2.885 1.00 45.67 490 PRO A N 1
ATOM 1562 C CA . PRO A 1 194 ? -12.939 -24.213 1.635 1.00 50.07 490 PRO A CA 1
ATOM 1563 C C . PRO A 1 194 ? -13.278 -23.350 0.432 1.00 56.19 490 PRO A C 1
ATOM 1564 O O . PRO A 1 194 ? -13.080 -23.799 -0.704 1.00 57.21 490 PRO A O 1
ATOM 1568 N N . GLN A 1 195 ? -13.767 -22.127 0.637 1.00 59.05 491 GLN A N 1
ATOM 1569 C CA . GLN A 1 195 ? -14.205 -21.292 -0.473 1.00 65.84 491 GLN A CA 1
ATOM 1570 C C . GLN A 1 195 ? -13.091 -20.454 -1.085 1.00 63.10 491 GLN A C 1
ATOM 1571 O O . GLN A 1 195 ? -13.249 -19.976 -2.215 1.00 65.82 491 GLN A O 1
ATOM 1577 N N . GLN A 1 196 ? -11.977 -20.259 -0.383 1.00 56.34 492 GLN A N 1
ATOM 1578 C CA . GLN A 1 196 ? -10.854 -19.485 -0.915 1.00 53.64 492 GLN A CA 1
ATOM 1579 C C . GLN A 1 196 ? -9.823 -20.455 -1.482 1.00 46.12 492 GLN A C 1
ATOM 1580 O O . GLN A 1 196 ? -8.883 -20.869 -0.800 1.00 43.89 492 GLN A O 1
ATOM 1586 N N . THR A 1 197 ? -10.014 -20.812 -2.756 1.00 45.09 493 THR A N 1
ATOM 1587 C CA . THR A 1 197 ? -9.042 -21.624 -3.480 1.00 44.47 493 THR A CA 1
ATOM 1588 C C . THR A 1 197 ? -7.654 -21.003 -3.449 1.00 39.95 493 THR A C 1
ATOM 1589 O O . THR A 1 197 ? -6.647 -21.721 -3.412 1.00 38.67 493 THR A O 1
ATOM 1593 N N . GLU A 1 198 ? -7.584 -19.674 -3.460 1.00 40.83 494 GLU A N 1
ATOM 1594 C CA . GLU A 1 198 ? -6.331 -18.950 -3.606 1.00 42.45 494 GLU A CA 1
ATOM 1595 C C . GLU A 1 198 ? -5.527 -18.859 -2.318 1.00 38.71 494 GLU A C 1
ATOM 1596 O O . GLU A 1 198 ? -4.361 -18.455 -2.372 1.00 38.76 494 GLU A O 1
ATOM 1602 N N . LYS A 1 199 ? -6.104 -19.234 -1.173 1.00 34.45 495 LYS A N 1
ATOM 1603 C CA . LYS A 1 199 ? -5.498 -18.876 0.106 1.00 32.35 495 LYS A CA 1
ATOM 1604 C C . LYS A 1 199 ? -4.148 -19.553 0.308 1.00 31.85 495 LYS A C 1
ATOM 1605 O O . LYS A 1 199 ? -3.171 -18.900 0.696 1.00 32.40 495 LYS A O 1
ATOM 1611 N N . PHE A 1 200 ? -4.078 -20.868 0.079 1.00 30.40 496 PHE A N 1
ATOM 1612 C CA . PHE A 1 200 ? -2.819 -21.587 0.253 1.00 30.47 496 PHE A CA 1
ATOM 1613 C C . PHE A 1 200 ? -1.711 -20.951 -0.576 1.00 31.14 496 PHE A C 1
ATOM 1614 O O . PHE A 1 200 ? -0.634 -20.630 -0.059 1.00 30.58 496 PHE A O 1
ATOM 1622 N N . GLY A 1 201 ? -1.975 -20.739 -1.868 1.00 30.76 497 GLY A N 1
ATOM 1623 C CA . GLY A 1 201 ? -0.969 -20.145 -2.732 1.00 31.58 497 GLY A CA 1
ATOM 1624 C C . GLY A 1 201 ? -0.634 -18.716 -2.353 1.00 32.52 497 GLY A C 1
ATOM 1625 O O . GLY A 1 201 ? 0.531 -18.310 -2.405 1.00 33.38 497 GLY A O 1
ATOM 1626 N N . GLN A 1 202 ? -1.645 -17.932 -1.971 1.00 32.56 498 GLN A N 1
ATOM 1627 C CA . GLN A 1 202 ? -1.379 -16.556 -1.567 1.00 34.16 498 GLN A CA 1
ATOM 1628 C C . GLN A 1 202 ? -0.537 -16.510 -0.299 1.00 33.36 498 GLN A C 1
ATOM 1629 O O . GLN A 1 202 ? 0.325 -15.637 -0.156 1.00 35.93 498 GLN A O 1
ATOM 1635 N N . LEU A 1 203 ? -0.760 -17.445 0.627 1.00 31.98 499 LEU A N 1
ATOM 1636 C CA . LEU A 1 203 ? 0.079 -17.515 1.820 1.00 31.11 499 LEU A CA 1
ATOM 1637 C C . LEU A 1 203 ? 1.518 -17.854 1.453 1.00 31.24 499 LEU A C 1
ATOM 1638 O O . LEU A 1 203 ? 2.460 -17.191 1.903 1.00 31.85 499 LEU A O 1
ATOM 1643 N N . LEU A 1 204 ? 1.706 -18.891 0.632 1.00 29.05 500 LEU A N 1
ATOM 1644 C CA . LEU A 1 204 ? 3.055 -19.314 0.268 1.00 31.46 500 LEU A CA 1
ATOM 1645 C C . LEU A 1 204 ? 3.803 -18.218 -0.482 1.00 33.26 500 LEU A C 1
ATOM 1646 O O . LEU A 1 204 ? 5.018 -18.065 -0.317 1.00 35.80 500 LEU A O 1
ATOM 1651 N N . LEU A 1 205 ? 3.101 -17.446 -1.312 1.00 34.38 501 LEU A N 1
ATOM 1652 C CA . LEU A 1 205 ? 3.794 -16.423 -2.084 1.00 35.56 501 LEU A CA 1
ATOM 1653 C C . LEU A 1 205 ? 4.186 -15.213 -1.250 1.00 34.97 501 LEU A C 1
ATOM 1654 O O . LEU A 1 205 ? 4.968 -14.386 -1.728 1.00 37.62 501 LEU A O 1
ATOM 1659 N N . ARG A 1 206 ? 3.677 -15.086 -0.022 1.00 33.66 502 ARG A N 1
ATOM 1660 C CA . ARG A 1 206 ? 4.189 -14.044 0.858 1.00 31.17 502 ARG A CA 1
ATOM 1661 C C . ARG A 1 206 ? 5.572 -14.383 1.389 1.00 31.34 502 ARG A C 1
ATOM 1662 O O . ARG A 1 206 ? 6.313 -13.471 1.772 1.00 33.67 502 ARG A O 1
ATOM 1670 N N . LEU A 1 207 ? 5.938 -15.667 1.414 1.00 33.17 503 LEU A N 1
ATOM 1671 C CA . LEU A 1 207 ? 7.238 -16.054 1.961 1.00 32.29 503 LEU A CA 1
ATOM 1672 C C . LEU A 1 207 ? 8.403 -15.487 1.162 1.00 32.74 503 LEU A C 1
ATOM 1673 O O . LEU A 1 207 ? 9.332 -14.936 1.780 1.00 31.85 503 LEU A O 1
ATOM 1678 N N . PRO A 1 208 ? 8.443 -15.578 -0.175 1.00 34.40 504 PRO A N 1
ATOM 1679 C CA . PRO A 1 208 ? 9.522 -14.888 -0.899 1.00 35.58 504 PRO A CA 1
ATOM 1680 C C . PRO A 1 208 ? 9.484 -13.384 -0.719 1.00 32.77 504 PRO A C 1
ATOM 1681 O O . PRO A 1 208 ? 10.542 -12.743 -0.699 1.00 31.21 504 PRO A O 1
ATOM 1685 N N . GLU A 1 209 ? 8.290 -12.801 -0.576 1.00 32.86 505 GLU A N 1
ATOM 1686 C CA . GLU A 1 209 ? 8.190 -11.363 -0.351 1.00 33.15 505 GLU A CA 1
ATOM 1687 C C . GLU A 1 209 ? 8.736 -10.982 1.019 1.00 32.27 505 GLU A C 1
ATOM 1688 O O . GLU A 1 209 ? 9.456 -9.985 1.150 1.00 33.06 505 GLU A O 1
ATOM 1694 N N . ILE A 1 210 ? 8.399 -11.758 2.055 1.00 29.81 506 ILE A N 1
ATOM 1695 C CA . ILE A 1 210 ? 8.963 -11.510 3.379 1.00 30.28 506 ILE A CA 1
ATOM 1696 C C . ILE A 1 210 ? 10.471 -11.712 3.356 1.00 30.82 506 ILE A C 1
ATOM 1697 O O . ILE A 1 210 ? 11.224 -10.943 3.965 1.00 31.84 506 ILE A O 1
ATOM 1702 N N . ARG A 1 211 ? 10.934 -12.754 2.657 1.00 29.66 507 ARG A N 1
ATOM 1703 C CA . ARG A 1 211 ? 12.369 -12.977 2.514 1.00 30.96 507 ARG A CA 1
ATOM 1704 C C . ARG A 1 211 ? 13.046 -11.777 1.868 1.00 30.61 507 ARG A C 1
ATOM 1705 O O . ARG A 1 211 ? 14.105 -11.332 2.324 1.00 31.25 507 ARG A O 1
ATOM 1713 N N . ALA A 1 212 ? 12.436 -11.232 0.811 1.00 31.79 508 ALA A N 1
ATOM 1714 C CA . ALA A 1 212 ? 13.004 -10.081 0.118 1.00 32.16 508 ALA A CA 1
ATOM 1715 C C . ALA A 1 212 ? 13.036 -8.853 1.019 1.00 30.56 508 ALA A C 1
ATOM 1716 O O . ALA A 1 212 ? 14.052 -8.152 1.090 1.00 31.58 508 ALA A O 1
ATOM 1718 N N . ILE A 1 213 ? 11.927 -8.568 1.708 1.00 30.45 509 ILE A N 1
ATOM 1719 C CA . ILE A 1 213 ? 11.921 -7.459 2.659 1.00 29.70 509 ILE A CA 1
ATOM 1720 C C . ILE A 1 213 ? 12.964 -7.688 3.742 1.00 29.31 509 ILE A C 1
ATOM 1721 O O . ILE A 1 213 ? 13.696 -6.767 4.124 1.00 30.55 509 ILE A O 1
ATOM 1726 N N . SER A 1 214 ? 13.053 -8.924 4.245 1.00 28.48 510 SER A N 1
ATOM 1727 C CA . SER A 1 214 ? 13.954 -9.231 5.352 1.00 31.54 510 SER A CA 1
ATOM 1728 C C . SER A 1 214 ? 15.412 -9.037 4.953 1.00 29.50 510 SER A C 1
ATOM 1729 O O . SER A 1 214 ? 16.196 -8.437 5.699 1.00 28.23 510 SER A O 1
ATOM 1732 N N . MET A 1 215 ? 15.805 -9.562 3.785 1.00 31.12 511 MET A N 1
ATOM 1733 C CA . MET A 1 215 ? 17.204 -9.463 3.379 1.00 35.94 511 MET A CA 1
ATOM 1734 C C . MET A 1 215 ? 17.582 -8.027 3.044 1.00 29.90 511 MET A C 1
ATOM 1735 O O . MET A 1 215 ? 18.696 -7.587 3.350 1.00 32.06 511 MET A O 1
ATOM 1740 N N . GLN A 1 216 ? 16.679 -7.286 2.401 1.00 30.16 512 GLN A N 1
ATOM 1741 C CA . GLN A 1 216 ? 16.940 -5.870 2.166 1.00 27.81 512 GLN A CA 1
ATOM 1742 C C . GLN A 1 216 ? 17.029 -5.111 3.483 1.00 27.38 512 GLN A C 1
ATOM 1743 O O . GLN A 1 216 ? 17.832 -4.181 3.618 1.00 30.18 512 GLN A O 1
ATOM 1749 N N . ALA A 1 217 ? 16.218 -5.503 4.470 1.00 28.32 513 ALA A N 1
ATOM 1750 C CA . ALA A 1 217 ? 16.309 -4.888 5.790 1.00 27.40 513 ALA A CA 1
ATOM 1751 C C . ALA A 1 217 ? 17.652 -5.182 6.445 1.00 28.00 513 ALA A C 1
ATOM 1752 O O . ALA A 1 217 ? 18.260 -4.294 7.053 1.00 29.71 513 ALA A O 1
ATOM 1754 N N . GLU A 1 218 ? 18.124 -6.429 6.343 1.00 27.82 514 GLU A N 1
ATOM 1755 C CA . GLU A 1 218 ? 19.441 -6.775 6.870 1.00 27.65 514 GLU A CA 1
ATOM 1756 C C . GLU A 1 218 ? 20.533 -5.945 6.211 1.00 27.84 514 GLU A C 1
ATOM 1757 O O . GLU A 1 218 ? 21.447 -5.453 6.883 1.00 28.17 514 GLU A O 1
ATOM 1763 N N . GLU A 1 219 ? 20.467 -5.802 4.883 1.00 28.21 515 GLU A N 1
ATOM 1764 C CA . GLU A 1 219 ? 21.491 -5.040 4.176 1.00 29.97 515 GLU A CA 1
ATOM 1765 C C . GLU A 1 219 ? 21.481 -3.581 4.606 1.00 30.14 515 GLU A C 1
ATOM 1766 O O . GLU A 1 219 ? 22.544 -2.971 4.777 1.00 29.30 515 GLU A O 1
ATOM 1772 N N . TYR A 1 220 ? 20.290 -3.006 4.799 1.00 30.64 516 TYR A N 1
ATOM 1773 C CA . TYR A 1 220 ? 20.213 -1.631 5.279 1.00 30.13 516 TYR A CA 1
ATOM 1774 C C . TYR A 1 220 ? 20.777 -1.510 6.688 1.00 27.86 516 TYR A C 1
ATOM 1775 O O . TYR A 1 220 ? 21.521 -0.568 6.984 1.00 30.10 516 TYR A O 1
ATOM 1784 N N . LEU A 1 221 ? 20.439 -2.458 7.570 1.00 28.11 517 LEU A N 1
ATOM 1785 C CA . LEU A 1 221 ? 20.941 -2.405 8.940 1.00 30.64 517 LEU A CA 1
ATOM 1786 C C . LEU A 1 221 ? 22.456 -2.555 8.975 1.00 29.62 517 LEU A C 1
ATOM 1787 O O . LEU A 1 221 ? 23.135 -1.892 9.768 1.00 28.53 517 LEU A O 1
ATOM 1792 N N . TYR A 1 222 ? 23.002 -3.430 8.126 1.00 31.00 518 TYR A N 1
ATOM 1793 C CA . TYR A 1 222 ? 24.452 -3.557 8.031 1.00 30.00 518 TYR A CA 1
ATOM 1794 C C . TYR A 1 222 ? 25.081 -2.234 7.618 1.00 29.97 518 TYR A C 1
ATOM 1795 O O . TYR A 1 222 ? 26.106 -1.822 8.176 1.00 30.68 518 TYR A O 1
ATOM 1804 N N . TYR A 1 223 ? 24.470 -1.552 6.647 1.00 29.81 519 TYR A N 1
ATOM 1805 C CA . TYR A 1 223 ? 24.940 -0.232 6.244 1.00 30.33 519 TYR A CA 1
ATOM 1806 C C . TYR A 1 223 ? 24.929 0.736 7.422 1.00 30.06 519 TYR A C 1
ATOM 1807 O O . TYR A 1 223 ? 25.911 1.446 7.668 1.00 30.68 519 TYR A O 1
ATOM 1816 N N . LYS A 1 224 ? 23.826 0.766 8.174 1.00 29.86 520 LYS A N 1
ATOM 1817 C CA . LYS A 1 224 ? 23.739 1.671 9.316 1.00 30.80 520 LYS A CA 1
ATOM 1818 C C . LYS A 1 224 ? 24.781 1.341 10.376 1.00 33.53 520 LYS A C 1
ATOM 1819 O O . LYS A 1 224 ? 25.322 2.249 11.017 1.00 36.35 520 LYS A O 1
ATOM 1825 N N . HIS A 1 225 ? 25.083 0.055 10.569 1.00 35.03 521 HIS A N 1
ATOM 1826 C CA . HIS A 1 225 ? 26.123 -0.326 11.520 1.00 37.51 521 HIS A CA 1
ATOM 1827 C C . HIS A 1 225 ? 27.495 0.143 11.052 1.00 38.03 521 HIS A C 1
ATOM 1828 O O . HIS A 1 225 ? 28.255 0.742 11.823 1.00 37.12 521 HIS A O 1
ATOM 1835 N N . LEU A 1 226 ? 27.834 -0.133 9.790 1.00 37.42 522 LEU A N 1
ATOM 1836 C CA . LEU A 1 226 ? 29.106 0.322 9.241 1.00 38.37 522 LEU A CA 1
ATOM 1837 C C . LEU A 1 226 ? 29.215 1.840 9.238 1.00 38.15 522 LEU A C 1
ATOM 1838 O O . LEU A 1 226 ? 30.329 2.373 9.216 1.00 40.05 522 LEU A O 1
ATOM 1843 N N . ASN A 1 227 ? 28.084 2.542 9.260 1.00 39.83 523 ASN A N 1
ATOM 1844 C CA . ASN A 1 227 ? 28.050 3.995 9.313 1.00 43.45 523 ASN A CA 1
ATOM 1845 C C . ASN A 1 227 ? 28.149 4.542 10.731 1.00 43.88 523 ASN A C 1
ATOM 1846 O O . ASN A 1 227 ? 28.289 5.758 10.899 1.00 46.34 523 ASN A O 1
ATOM 1851 N N . GLY A 1 228 ? 28.079 3.684 11.745 1.00 42.66 524 GLY A N 1
ATOM 1852 C CA . GLY A 1 228 ? 28.152 4.125 13.124 1.00 44.19 524 GLY A CA 1
ATOM 1853 C C . GLY A 1 228 ? 26.826 4.455 13.768 1.00 45.13 524 GLY A C 1
ATOM 1854 O O . GLY A 1 228 ? 26.812 5.095 14.826 1.00 46.13 524 GLY A O 1
ATOM 1855 N N . ASP A 1 229 ? 25.710 4.029 13.176 1.00 42.67 525 ASP A N 1
ATOM 1856 C CA . ASP A 1 229 ? 24.385 4.404 13.653 1.00 42.47 525 ASP A CA 1
ATOM 1857 C C . ASP A 1 229 ? 23.751 3.376 14.579 1.00 40.54 525 ASP A C 1
ATOM 1858 O O . ASP A 1 229 ? 22.706 3.668 15.170 1.00 41.01 525 ASP A O 1
ATOM 1863 N N . VAL A 1 230 ? 24.334 2.190 14.713 1.00 39.53 526 VAL A N 1
ATOM 1864 C CA . VAL A 1 230 ? 23.773 1.179 15.601 1.00 39.86 526 VAL A CA 1
ATOM 1865 C C . VAL A 1 230 ? 24.654 1.015 16.834 1.00 41.99 526 VAL A C 1
ATOM 1866 O O . VAL A 1 230 ? 25.772 0.510 16.745 1.00 44.76 526 VAL A O 1
ATOM 1870 N N . ASN A 1 234 ? 25.484 -6.104 20.573 1.00 40.12 530 ASN A N 1
ATOM 1871 C CA . ASN A 1 234 ? 24.357 -6.885 21.069 1.00 39.86 530 ASN A CA 1
ATOM 1872 C C . ASN A 1 234 ? 24.082 -8.090 20.171 1.00 38.24 530 ASN A C 1
ATOM 1873 O O . ASN A 1 234 ? 24.873 -8.403 19.281 1.00 36.53 530 ASN A O 1
ATOM 1878 N N . LEU A 1 235 ? 22.950 -8.759 20.406 1.00 34.85 531 LEU A N 1
ATOM 1879 C CA . LEU A 1 235 ? 22.600 -9.920 19.592 1.00 32.55 531 LEU A CA 1
ATOM 1880 C C . LEU A 1 235 ? 22.304 -9.518 18.154 1.00 31.81 531 LEU A C 1
ATOM 1881 O O . LEU A 1 235 ? 22.639 -10.250 17.215 1.00 30.54 531 LEU A O 1
ATOM 1886 N N . LEU A 1 236 ? 21.678 -8.356 17.962 1.00 29.94 532 LEU A N 1
ATOM 1887 C CA . LEU A 1 236 ? 21.367 -7.883 16.617 1.00 31.44 532 LEU A CA 1
ATOM 1888 C C . LEU A 1 236 ? 22.631 -7.756 15.773 1.00 30.69 532 LEU A C 1
ATOM 1889 O O . LEU A 1 236 ? 22.678 -8.221 14.628 1.00 31.30 532 LEU A O 1
ATOM 1894 N N . ILE A 1 237 ? 23.674 -7.142 16.333 1.00 30.83 533 ILE A N 1
ATOM 1895 C CA . ILE A 1 237 ? 24.925 -6.968 15.600 1.00 32.94 533 ILE A CA 1
ATOM 1896 C C . ILE A 1 237 ? 25.594 -8.314 15.347 1.00 32.92 533 ILE A C 1
ATOM 1897 O O . ILE A 1 237 ? 26.158 -8.550 14.271 1.00 33.91 533 ILE A O 1
ATOM 1902 N N . GLU A 1 238 ? 25.542 -9.218 16.331 1.00 30.56 534 GLU A N 1
ATOM 1903 C CA . GLU A 1 238 ? 26.125 -10.544 16.146 1.00 34.05 534 GLU A CA 1
ATOM 1904 C C . GLU A 1 238 ? 25.449 -11.290 15.001 1.00 31.89 534 GLU A C 1
ATOM 1905 O O . GLU A 1 238 ? 26.121 -11.946 14.196 1.00 33.33 534 GLU A O 1
ATOM 1911 N N . MET A 1 239 ? 24.119 -11.198 14.908 1.00 29.14 535 MET A N 1
ATOM 1912 C CA . MET A 1 239 ? 23.408 -11.865 13.821 1.00 30.80 535 MET A CA 1
ATOM 1913 C C . MET A 1 239 ? 23.749 -11.241 12.473 1.00 34.49 535 MET A C 1
ATOM 1914 O O . MET A 1 239 ? 23.816 -11.943 11.457 1.00 31.98 535 MET A O 1
ATOM 1919 N N . LEU A 1 240 ? 23.966 -9.923 12.442 1.00 36.23 536 LEU A N 1
ATOM 1920 C CA . LEU A 1 240 ? 24.335 -9.264 11.191 1.00 39.21 536 LEU A CA 1
ATOM 1921 C C . LEU A 1 240 ? 25.695 -9.737 10.698 1.00 45.53 536 LEU A C 1
ATOM 1922 O O . LEU A 1 240 ? 25.891 -9.943 9.494 1.00 47.73 536 LEU A O 1
ATOM 1927 N N . HIS A 1 241 ? 26.648 -9.918 11.614 1.00 51.55 537 HIS A N 1
ATOM 1928 C CA . HIS A 1 241 ? 28.008 -10.269 11.217 1.00 59.75 537 HIS A CA 1
ATOM 1929 C C . HIS A 1 241 ? 28.090 -11.696 10.693 1.00 59.83 537 HIS A C 1
ATOM 1930 O O .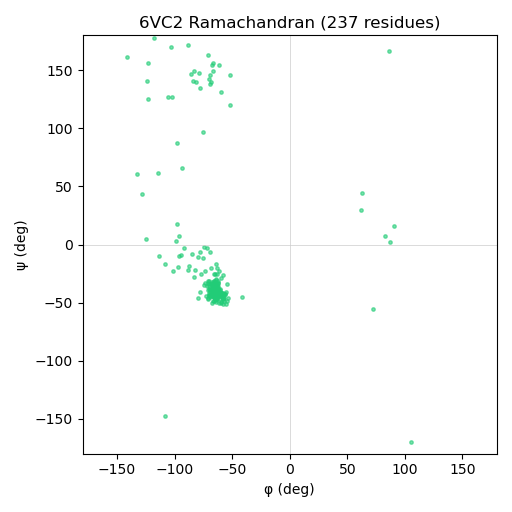 HIS A 1 241 ? 28.817 -11.968 9.730 1.00 60.27 537 HIS A O 1
ATOM 1937 N N . ALA A 1 242 ? 27.366 -12.616 11.315 1.00 59.77 538 ALA A N 1
ATOM 1938 C CA . ALA A 1 242 ? 27.460 -14.026 10.968 1.00 62.48 538 ALA A CA 1
ATOM 1939 C C . ALA A 1 242 ? 26.675 -14.337 9.700 1.00 64.54 538 ALA A C 1
ATOM 1940 O O . ALA A 1 242 ? 27.257 -14.534 8.633 1.00 66.38 538 ALA A O 1
ATOM 1942 N N . ASN B 2 3 ? 29.779 -16.960 16.270 1.00 44.47 742 ASN C N 1
ATOM 1943 C CA . ASN B 2 3 ? 28.685 -16.363 17.027 1.00 42.15 742 ASN C CA 1
ATOM 1944 C C . ASN B 2 3 ? 28.576 -16.998 18.410 1.00 40.06 742 ASN C C 1
ATOM 1945 O O . ASN B 2 3 ? 27.701 -17.832 18.656 1.00 37.17 742 ASN C O 1
ATOM 1950 N N . ALA B 2 4 ? 29.478 -16.594 19.310 1.00 38.41 743 ALA C N 1
ATOM 1951 C CA . ALA B 2 4 ? 29.487 -17.152 20.658 1.00 35.88 743 ALA C CA 1
ATOM 1952 C C . ALA B 2 4 ? 28.210 -16.818 21.418 1.00 31.59 743 ALA C C 1
ATOM 1953 O O . ALA B 2 4 ? 27.742 -17.624 22.230 1.00 29.93 743 ALA C O 1
ATOM 1955 N N . LEU B 2 5 ? 27.630 -15.642 21.169 1.00 29.20 744 LEU C N 1
ATOM 1956 C CA . LEU B 2 5 ? 26.411 -15.264 21.875 1.00 29.51 744 LEU C CA 1
ATOM 1957 C C . LEU B 2 5 ? 25.242 -16.162 21.488 1.00 26.86 744 LEU C C 1
ATOM 1958 O O . LEU B 2 5 ? 24.479 -16.601 22.356 1.00 27.56 744 LEU C O 1
ATOM 1963 N N . LEU B 2 6 ? 25.080 -16.446 20.191 1.00 24.02 745 LEU C N 1
ATOM 1964 C CA . LEU B 2 6 ? 23.989 -17.317 19.765 1.00 22.88 745 LEU C CA 1
ATOM 1965 C C . LEU B 2 6 ? 24.155 -18.722 20.330 1.00 23.90 745 LEU C C 1
ATOM 1966 O O . LEU B 2 6 ? 23.188 -19.320 20.819 1.00 24.83 745 LEU C O 1
ATOM 1971 N N . ARG B 2 7 ? 25.376 -19.260 20.281 1.00 24.96 746 ARG C N 1
ATOM 1972 C CA . ARG B 2 7 ? 25.632 -20.566 20.883 1.00 26.09 746 ARG C CA 1
ATOM 1973 C C . ARG B 2 7 ? 25.304 -20.559 22.370 1.00 27.01 746 ARG C C 1
ATOM 1974 O O . ARG B 2 7 ? 24.708 -21.511 22.888 1.00 28.73 746 ARG C O 1
ATOM 1982 N N . TYR B 2 8 ? 25.677 -19.486 23.071 1.00 27.37 747 TYR C N 1
ATOM 1983 C CA . TYR B 2 8 ? 25.400 -19.396 24.501 1.00 28.41 747 TYR C CA 1
ATOM 1984 C C . TYR B 2 8 ? 23.902 -19.373 24.773 1.00 27.79 747 TYR C C 1
ATOM 1985 O O . TYR B 2 8 ? 23.419 -20.060 25.681 1.00 28.96 747 TYR C O 1
ATOM 1994 N N . LEU B 2 9 ? 23.148 -18.595 23.991 1.00 26.37 748 LEU C N 1
ATOM 1995 C CA . LEU B 2 9 ? 21.706 -18.524 24.202 1.00 27.10 748 LEU C CA 1
ATOM 1996 C C . LEU B 2 9 ? 21.032 -19.864 23.940 1.00 25.68 748 LEU C C 1
ATOM 1997 O O . LEU B 2 9 ? 20.007 -20.174 24.558 1.00 25.88 748 LEU C O 1
ATOM 2002 N N . LEU B 2 10 ? 21.593 -20.674 23.041 1.00 25.48 749 LEU C N 1
ATOM 2003 C CA . LEU B 2 10 ? 21.034 -21.991 22.767 1.00 25.50 749 LEU C CA 1
ATOM 2004 C C . LEU B 2 10 ? 21.473 -23.041 23.779 1.00 29.50 749 LEU C C 1
ATOM 2005 O O . LEU B 2 10 ? 20.782 -24.054 23.937 1.00 32.86 749 LEU C O 1
ATOM 2010 N N . ASP B 2 11 ? 22.593 -22.819 24.470 1.00 29.43 750 ASP C N 1
ATOM 2011 C CA . ASP B 2 11 ? 23.163 -23.795 25.393 1.00 35.98 750 ASP C CA 1
ATOM 2012 C C . ASP B 2 11 ? 22.870 -23.508 26.860 1.00 33.44 750 ASP C C 1
ATOM 2013 O O . ASP B 2 11 ? 22.933 -24.436 27.675 1.00 34.25 750 ASP C O 1
ATOM 2018 N N . LYS B 2 12 ? 22.574 -22.261 27.222 1.00 33.11 751 LYS C N 1
ATOM 2019 C CA . LYS B 2 12 ? 22.541 -21.881 28.629 1.00 33.81 751 LYS C CA 1
ATOM 2020 C C . LYS B 2 12 ? 21.397 -22.571 29.368 1.00 36.87 751 LYS C C 1
ATOM 2021 O O . LYS B 2 12 ? 20.343 -22.867 28.800 1.00 35.08 751 LYS C O 1
ATOM 2027 N N . ASP B 2 13 ? 21.621 -22.830 30.656 1.00 40.44 752 ASP C N 1
ATOM 2028 C CA . ASP B 2 13 ? 20.652 -23.563 31.458 1.00 49.39 752 ASP C CA 1
ATOM 2029 C C . ASP B 2 13 ? 19.605 -22.665 32.100 1.00 59.47 752 ASP C C 1
ATOM 2030 O O . ASP B 2 13 ? 18.520 -23.150 32.439 1.00 63.22 752 ASP C O 1
ATOM 2035 N N . ASP B 2 14 ? 19.896 -21.378 32.266 1.00 65.68 753 ASP C N 1
ATOM 2036 C CA . ASP B 2 14 ? 18.890 -20.421 32.713 1.00 74.26 753 ASP C CA 1
ATOM 2037 C C . ASP B 2 14 ? 19.014 -19.108 31.946 1.00 74.59 753 ASP C C 1
ATOM 2038 O O . ASP B 2 14 ? 19.895 -18.294 32.226 1.00 75.25 753 ASP C O 1
#

GO terms:
  GO:0005515 protein binding (F, IPI)
  GO:1990837 sequence-specific double-stranded DNA binding (F, IDA)
  GO:0004879 nuclear receptor activity (F, IDA)
  GO:0005543 phospholipid binding (F, IDA)
  GO:0005634 nucleus (C, IDA)
  GO:0003677 DNA binding (F, IDA)
  GO:0003700 DNA-binding transcription factor activity (F, IDA)
  GO:0045944 positive regulation of transcription by RNA polymerase II (P, IDA)
  GO:0006338 chromatin remodeling (P, IDA)
  GO:0006355 regulation of DNA-templated transcription (P, IDA)
  GO:0008206 bile acid metabolic process (P, IDA)
  GO:0005694 chromosome (C, EXP)
  GO:0000981 DNA-binding transcription factor activity, RNA polymerase II-specific (F, TAS)
  GO:0005654 nucleoplasm (C, TAS)
  GO:0005737 cytoplasm (C, IDA)
  GO:0000976 transcription cis-regulatory region binding (F, IDA)
  GO:0045070 positive regulation of viral genome replication (P, IDA)
  GO:0045893 positive regulation of DNA-templated transcription (P, IDA)
  GO:0043565 sequence-specific DNA binding (F, IDA)
  GO:0004879 nuclear receptor activity (F, TAS)

Nearest PDB structures (foldseek):
  5l11-assembly1_A  TM=1.004E+00  e=4.469E-33  Homo sapiens
  6oqx-assembly1_A  TM=1.004E+00  e=1.353E-32  Homo sapiens
  4dos-assembly1_A  TM=9.811E-01  e=4.380E-30  Homo sapiens
  1zh7-assembly2_B  TM=9.890E-01  e=3.064E-27  Mus musculus
  1pk5-assembly1_A  TM=9.859E-01  e=6.948E-27  Mus musculus

Sequence (248 aa):
SIPHHLILELLKCEPDEPQVQAKIMAYLQQEQANRSKHEKLSTFGLMCKMADQTLFSIVEWARSSIFFRELKVDDQMKLLQNCWSELLILDHIYRQVVHGKEGSIFFLVTGQQVDYSIIASQAGATLNNLMSHAQELVAKLRSLQFDQREFVVCLKFLVLFSLDVKNLENFQLVEGVQEQVNAALLDYTMCNYPQQTEKFGQLLLRLPEIRAISMQAEEYLYYKHLNGDVNLLIEMLHANALLRYLLDKDD

B-factor: mean 38.57, std 15.35, range [19.48, 112.31]

Solvent-accessible surface area: 12653 Å² total; per-residue (Å²): 115,38,25,150,36,0,79,72,0,38,159,24,37,45,95,66,103,107,27,29,44,143,5,74,52,81,10,108,110,42,55,82,108,73,63,187,174,90,148,27,67,48,30,10,40,61,8,47,11,25,7,23,10,1,67,30,17,4,81,14,0,60,63,0,25,41,0,132,105,10,141,38,74,4,10,16,70,0,1,54,31,0,4,5,10,5,29,29,0,31,40,0,37,20,2,14,80,99,15,128,180,42,14,5,39,20,8,10,38,85,99,28,87,49,78,101,22,36,96,88,17,37,89,62,42,36,76,9,34,47,64,2,56,106,10,0,61,83,0,104,86,11,114,12,29,80,77,0,10,0,0,0,23,0,8,6,0,0,15,87,110,8,123,124,21,136,62,64,137,35,0,59,25,6,29,100,109,0,42,52,9,0,91,58,2,7,117,60,56,40,86,156,42,130,83,0,40,33,62,0,47,108,10,29,80,57,0,66,45,8,0,57,93,18,32,131,35,31,80,124,37,49,136,90,66,55,56,84,0,1,24,57,6,13,97,77,51,83,51,0,95,127,13,8,73,62,146,161

Foldseek 3Di:
DAPVVLVLLVVLDDPLVVLLQVLLVVLVVVQVPDDPVDHAAPVASVLSSLQSVLVVVLVSQCPGPLSVPFDVVLNVLLCLLQVLLLSLLVQLVCCLVDNDPQWGQGSNRDIGGPVVCVVRVDDLVVVLVVLSVVVSVVCNVLVPDDSLSSLVVLLRSLDLPGPPGPPNVSSVVSNVVSLVSNVVVCCVPVVPCPCNSVSSVVVSVVSVVSRVSVLVVVVVCVVVVNYHPNVVSSVD/DVVVVCVVPPPD